Protein AF-A0A6V8SGX2-F1 (afdb_monomer_lite)

Secondary structure (DSSP, 8-state):
--HHHHHHTT-S----HHHHHHHS-----HHHHHHHHHHHHHHHHHHHHHHHHHHHHTTS-TT--EEEEEEEEEEEETTS----TT---S----EEEEEEESSEEEEEEE-TT--EEEEEEEEGGGEEEEEEEEETTEEEEEEEETT--EEEEEESSTTHHHHHHHHHHTTPPEEEEE--HHHHHHHHHHHHHHHHHHHHHHHHHHHHHHS--

Sequence (213 aa):
MNERNMLISYNDIYLSEDESNKYDGQKLNDEKLEEMKDRIKNSVLKSNFNRGISNIEKDFKPDEAVQKIIWGITAKTTGAQIISSSLFWGDVGRNSIIIVTNKRLYVAYANMIHEIIKIKWYYFNQIEFVKEITRRDRKTITIISKNKDTHEIYFFNNNYLDILNILTKEGVKIIKRKESLIKLIIRIVLWGILIATFGSLFIGFIFTWVIPH

Foldseek 3Di:
DPVVVVVVVPDPDDDDPVRVVVVPPDPDDVVVVVVVVVVVLVVQLVVQQVVQVVVVCVVDDPPKDWPDKDKWFFDDFVPDDPDDDDDDPDFPQRIWIWTDIPFKIKTFGAGPSNHTPDIDMDGLVQFQAWEWEDDPQWIWIWTQGPVRGITITIDRDPPCVVVVVSSVVVVHHYHYDYPPVVVVVVVVVVVVVVCVVVVVVVVVVCVVPVDDD

Radius of gyration: 29.47 Å; chains: 1; bounding box: 68×38×103 Å

Structure (mmCIF, N/CA/C/O backbone):
data_AF-A0A6V8SGX2-F1
#
_entry.id   AF-A0A6V8SGX2-F1
#
loop_
_atom_site.group_PDB
_atom_site.id
_atom_site.type_symbol
_atom_site.label_atom_id
_atom_site.label_alt_id
_atom_site.label_comp_id
_atom_site.label_asym_id
_atom_site.label_entity_id
_atom_site.label_seq_id
_atom_site.pdbx_PDB_ins_code
_atom_site.Cartn_x
_atom_site.Cartn_y
_atom_site.Cartn_z
_atom_site.occupancy
_atom_site.B_iso_or_equiv
_atom_site.auth_seq_id
_atom_site.auth_comp_id
_atom_site.auth_asym_id
_atom_site.auth_atom_id
_atom_site.pdbx_PDB_model_num
ATOM 1 N N . MET A 1 1 ? 48.641 -16.302 -32.386 1.00 53.53 1 MET A N 1
ATOM 2 C CA . MET A 1 1 ? 47.510 -16.061 -33.308 1.00 53.53 1 MET A CA 1
ATOM 3 C C . MET A 1 1 ? 46.450 -15.303 -32.514 1.00 53.53 1 MET A C 1
ATOM 5 O O . MET A 1 1 ? 46.147 -15.752 -31.420 1.00 53.53 1 MET A O 1
ATOM 9 N N . ASN A 1 2 ? 46.003 -14.124 -32.963 1.00 72.06 2 ASN A N 1
ATOM 10 C CA . ASN A 1 2 ? 45.015 -13.300 -32.241 1.00 72.06 2 ASN A CA 1
ATOM 11 C C . ASN A 1 2 ? 43.655 -14.032 -32.241 1.00 72.06 2 ASN A C 1
ATOM 13 O O . ASN A 1 2 ? 43.278 -14.531 -33.300 1.00 72.06 2 ASN A O 1
ATOM 17 N N . GLU A 1 3 ? 42.940 -14.123 -31.112 1.00 62.22 3 GLU A N 1
ATOM 18 C CA . GLU A 1 3 ? 41.653 -14.852 -30.985 1.00 62.22 3 GLU A CA 1
ATOM 19 C C . GLU A 1 3 ? 40.657 -14.476 -32.090 1.00 62.22 3 GLU A C 1
ATOM 21 O O . GLU A 1 3 ? 39.956 -15.328 -32.634 1.00 62.22 3 GLU A O 1
ATOM 26 N N . ARG A 1 4 ? 40.686 -13.208 -32.512 1.00 65.62 4 ARG A N 1
ATOM 27 C CA . ARG A 1 4 ? 39.910 -12.695 -33.645 1.00 65.62 4 ARG A CA 1
ATOM 28 C C . ARG A 1 4 ? 40.150 -13.471 -34.945 1.00 65.62 4 ARG A C 1
ATOM 30 O O . ARG A 1 4 ? 39.197 -13.795 -35.641 1.00 65.62 4 ARG A O 1
ATOM 37 N N . ASN A 1 5 ? 41.401 -13.801 -35.264 1.00 70.44 5 ASN A N 1
ATOM 38 C CA . ASN A 1 5 ? 41.743 -14.504 -36.505 1.00 70.44 5 ASN A CA 1
ATOM 39 C C . ASN A 1 5 ? 41.290 -15.969 -36.471 1.00 70.44 5 ASN A C 1
ATOM 41 O O . ASN A 1 5 ? 40.958 -16.527 -37.510 1.00 70.44 5 ASN A O 1
ATOM 45 N N . MET A 1 6 ? 41.249 -16.575 -35.281 1.00 70.62 6 MET A N 1
ATOM 46 C CA . MET A 1 6 ? 40.752 -17.937 -35.091 1.00 70.62 6 MET A CA 1
ATOM 47 C C . MET A 1 6 ? 39.223 -17.999 -35.235 1.00 70.62 6 MET A C 1
ATOM 49 O O . MET A 1 6 ? 38.702 -18.914 -35.862 1.00 70.62 6 MET A O 1
ATOM 53 N N . LEU A 1 7 ? 38.499 -17.000 -34.725 1.00 69.62 7 LEU A N 1
ATOM 54 C CA . LEU A 1 7 ? 37.041 -16.920 -34.873 1.00 69.62 7 LEU A CA 1
ATOM 55 C C . LEU A 1 7 ? 36.609 -16.666 -36.326 1.00 69.62 7 LEU A C 1
ATOM 57 O O . LEU A 1 7 ? 35.613 -17.229 -36.770 1.00 69.62 7 LEU A O 1
ATOM 61 N N . ILE A 1 8 ? 37.381 -15.881 -37.086 1.00 66.06 8 ILE A N 1
ATOM 62 C CA . ILE A 1 8 ? 37.123 -15.636 -38.516 1.00 66.06 8 ILE A CA 1
ATOM 63 C C . ILE A 1 8 ? 37.307 -16.917 -39.342 1.00 66.06 8 ILE A C 1
ATOM 65 O O . ILE A 1 8 ? 36.520 -17.166 -40.249 1.00 66.06 8 ILE A O 1
ATOM 69 N N . SER A 1 9 ? 38.283 -17.770 -39.002 1.00 69.00 9 SER A N 1
ATOM 70 C CA . SER A 1 9 ? 38.520 -19.024 -39.735 1.00 69.00 9 SER A CA 1
ATOM 71 C C . SER A 1 9 ? 37.416 -20.080 -39.594 1.00 69.00 9 SER A C 1
ATOM 73 O O . SER A 1 9 ? 37.440 -21.062 -40.327 1.00 69.00 9 SER A O 1
ATOM 75 N N . TYR A 1 10 ? 36.463 -19.893 -38.674 1.00 69.69 10 TYR A N 1
ATOM 76 C CA . TYR A 1 10 ? 35.316 -20.791 -38.487 1.00 69.69 10 TYR A CA 1
ATOM 77 C C . TYR A 1 10 ? 34.042 -20.327 -39.202 1.00 69.69 10 TYR A C 1
ATOM 79 O O . TYR A 1 10 ? 33.005 -20.974 -39.065 1.00 69.69 10 TYR A O 1
ATOM 87 N N . ASN A 1 11 ? 34.085 -19.203 -39.921 1.00 62.81 11 ASN A N 1
ATOM 88 C CA . ASN A 1 11 ? 32.910 -18.640 -40.572 1.00 62.81 11 ASN A CA 1
ATOM 89 C C . ASN A 1 11 ? 32.943 -18.957 -42.076 1.00 62.81 11 ASN A C 1
ATOM 91 O O . ASN A 1 11 ? 33.739 -18.386 -42.816 1.00 62.81 11 ASN A O 1
ATOM 95 N N . ASP A 1 12 ? 32.057 -19.847 -42.532 1.00 55.94 12 ASP A N 1
ATOM 96 C CA . ASP A 1 12 ? 31.935 -20.244 -43.949 1.00 55.94 12 ASP A CA 1
ATOM 97 C C . ASP A 1 12 ? 31.337 -19.135 -44.840 1.00 55.94 12 ASP A C 1
ATOM 99 O O . ASP A 1 12 ? 31.287 -19.255 -46.064 1.00 55.94 12 ASP A O 1
ATOM 103 N N . ILE A 1 13 ? 30.883 -18.033 -44.233 1.00 60.44 13 ILE A N 1
ATOM 104 C CA . ILE A 1 13 ? 30.323 -16.865 -44.913 1.00 60.44 13 ILE A CA 1
ATOM 105 C C . ILE A 1 13 ? 31.301 -15.698 -44.750 1.00 60.44 13 ILE A C 1
ATOM 107 O O . ILE A 1 13 ? 31.344 -15.033 -43.71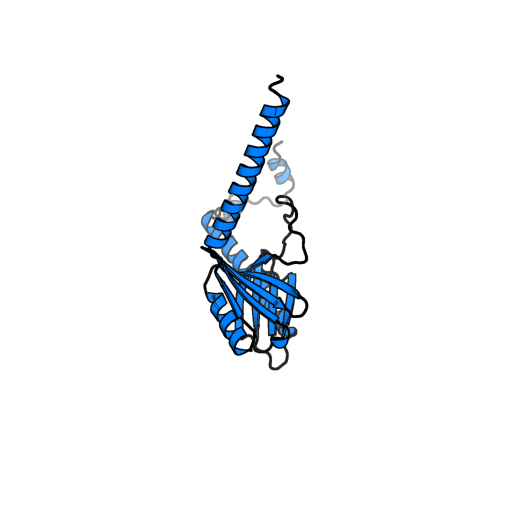3 1.00 60.44 13 ILE A O 1
ATOM 111 N N . TYR A 1 14 ? 32.082 -15.437 -45.798 1.00 58.22 14 TYR A N 1
ATOM 112 C CA . TYR A 1 14 ? 32.903 -14.233 -45.915 1.00 58.22 14 TYR A CA 1
ATOM 113 C C . TYR A 1 14 ? 32.027 -13.078 -46.415 1.00 58.22 14 TYR A C 1
ATOM 115 O O . TYR A 1 14 ? 31.780 -12.944 -47.612 1.00 58.22 14 TYR A O 1
ATOM 123 N N . LEU A 1 15 ? 31.538 -12.248 -45.493 1.00 60.06 15 LEU A N 1
ATOM 124 C CA . LEU A 1 15 ? 30.943 -10.960 -45.850 1.00 60.06 15 LEU A CA 1
ATOM 125 C C . LEU A 1 15 ? 32.068 -9.993 -46.230 1.00 60.06 15 LEU A C 1
ATOM 127 O O . LEU A 1 15 ? 33.096 -9.934 -45.551 1.00 60.06 15 LEU A O 1
ATOM 131 N N . SER A 1 16 ? 31.886 -9.233 -47.311 1.00 65.88 16 SER A N 1
ATOM 132 C CA . SER A 1 16 ? 32.818 -8.146 -47.634 1.00 65.88 16 SER A CA 1
ATOM 133 C C . SER A 1 16 ? 32.789 -7.088 -46.524 1.00 65.88 16 SER A C 1
ATOM 135 O O . SER A 1 16 ? 31.753 -6.900 -45.885 1.00 65.88 16 SER A O 1
ATOM 137 N N . GLU A 1 17 ? 33.899 -6.380 -46.280 1.00 65.38 17 GLU A N 1
ATOM 138 C CA . GLU A 1 17 ? 33.917 -5.285 -45.290 1.00 65.38 17 GLU A CA 1
ATOM 139 C C . GLU A 1 17 ? 32.824 -4.246 -45.594 1.00 65.38 17 GLU A C 1
ATOM 141 O O . GLU A 1 17 ? 32.143 -3.785 -44.682 1.00 65.38 17 GLU A O 1
ATOM 146 N N . ASP A 1 18 ? 32.565 -3.972 -46.876 1.00 64.56 18 ASP A N 1
ATOM 147 C CA . ASP A 1 18 ? 31.487 -3.087 -47.331 1.00 64.56 18 ASP A CA 1
ATOM 148 C C . ASP A 1 18 ? 30.088 -3.601 -46.975 1.00 64.56 18 ASP A C 1
ATOM 150 O O . ASP A 1 18 ? 29.182 -2.814 -46.704 1.00 64.56 18 ASP A O 1
ATOM 154 N N . GLU A 1 19 ? 29.884 -4.916 -46.974 1.00 62.25 19 GLU A N 1
ATOM 155 C CA . GLU A 1 19 ? 28.620 -5.534 -46.589 1.00 62.25 19 GLU A CA 1
ATOM 156 C C . GLU A 1 19 ? 28.472 -5.605 -45.069 1.00 62.25 19 GLU A C 1
ATOM 158 O O . GLU A 1 19 ? 27.401 -5.288 -44.561 1.00 62.25 19 GLU A O 1
ATOM 163 N N . SER A 1 20 ? 29.553 -5.878 -44.333 1.00 60.69 20 SER A N 1
ATOM 164 C CA . SER A 1 20 ? 29.585 -5.772 -42.868 1.00 60.69 20 SER A CA 1
ATOM 165 C C . SER A 1 20 ? 29.248 -4.351 -42.400 1.00 60.69 20 SER A C 1
ATOM 167 O O . SER A 1 20 ? 28.414 -4.170 -41.514 1.00 60.69 20 SER A O 1
ATOM 169 N N . ASN A 1 21 ? 29.803 -3.332 -43.062 1.00 64.62 21 ASN A N 1
ATOM 170 C CA . ASN A 1 21 ? 29.565 -1.921 -42.747 1.00 64.62 21 ASN A CA 1
ATOM 171 C C . ASN A 1 21 ? 28.110 -1.474 -42.985 1.00 64.62 21 ASN A C 1
ATOM 173 O O . ASN A 1 21 ? 27.667 -0.494 -42.388 1.00 64.62 21 ASN A O 1
ATOM 177 N N . LYS A 1 22 ? 27.336 -2.182 -43.826 1.00 66.69 22 LYS A N 1
ATOM 178 C CA . LYS A 1 22 ? 25.888 -1.927 -43.984 1.00 66.69 22 LYS A CA 1
ATOM 179 C C . LYS A 1 22 ? 25.083 -2.353 -42.756 1.00 66.69 22 LYS A C 1
ATOM 181 O O . LYS A 1 22 ? 23.986 -1.834 -42.549 1.00 66.69 22 LYS A O 1
ATOM 186 N N . TYR A 1 23 ? 25.608 -3.298 -41.976 1.00 59.00 23 TYR A N 1
ATOM 187 C CA . TYR A 1 23 ? 24.942 -3.887 -40.812 1.00 59.00 23 TYR A CA 1
ATOM 188 C C . TYR A 1 23 ? 25.584 -3.500 -39.478 1.00 59.00 23 TYR A C 1
ATOM 190 O O . TYR A 1 23 ? 24.958 -3.712 -38.437 1.00 59.00 23 TYR A O 1
ATOM 198 N N . ASP A 1 24 ? 26.766 -2.876 -39.496 1.00 57.56 24 ASP A N 1
ATOM 199 C CA . ASP A 1 24 ? 27.307 -2.127 -38.363 1.00 57.56 24 ASP A CA 1
ATOM 200 C C . ASP A 1 24 ? 26.409 -0.910 -38.108 1.00 57.56 24 ASP A C 1
ATOM 202 O O . ASP A 1 24 ? 26.628 0.209 -38.576 1.00 57.56 24 ASP A O 1
ATOM 206 N N . GLY A 1 25 ? 25.317 -1.160 -37.384 1.00 59.12 25 GLY A N 1
ATOM 207 C CA . GLY A 1 25 ? 24.406 -0.123 -36.938 1.00 59.12 25 GLY A CA 1
ATOM 208 C C . GLY A 1 25 ? 25.191 0.966 -36.214 1.00 59.12 25 GLY A C 1
ATOM 209 O O . GLY A 1 25 ? 26.095 0.674 -35.429 1.00 59.12 25 GLY A O 1
ATOM 210 N N . GLN A 1 26 ? 24.846 2.232 -36.470 1.00 62.81 26 GLN A N 1
ATOM 211 C CA . GLN A 1 26 ? 25.421 3.352 -35.729 1.00 62.81 26 GLN A CA 1
ATOM 212 C C . GLN A 1 26 ? 25.359 3.034 -34.238 1.00 62.81 26 GLN A C 1
ATOM 214 O O . GLN A 1 26 ? 24.276 2.771 -33.707 1.00 62.81 26 GLN A O 1
ATOM 219 N N . LYS A 1 27 ? 26.525 3.037 -33.580 1.00 63.69 27 LYS A N 1
ATOM 220 C CA . LYS A 1 27 ? 26.634 2.825 -32.139 1.00 63.69 27 LYS A CA 1
ATOM 221 C C . LYS A 1 27 ? 25.628 3.761 -31.470 1.00 63.69 27 LYS A C 1
ATOM 223 O O . LYS A 1 27 ? 25.736 4.980 -31.605 1.00 63.69 27 LYS A O 1
ATOM 228 N N . LEU A 1 28 ? 24.590 3.182 -30.863 1.00 62.34 28 LEU A N 1
ATOM 229 C CA . LEU A 1 28 ? 23.522 3.955 -30.239 1.00 62.34 28 LEU A CA 1
ATOM 230 C C . LEU A 1 28 ? 24.163 4.907 -29.230 1.00 62.34 28 LEU A C 1
ATOM 232 O O . LEU A 1 28 ? 24.981 4.479 -28.421 1.00 62.34 28 LEU A O 1
ATOM 236 N N . ASN A 1 29 ? 23.806 6.191 -29.304 1.00 79.75 29 ASN A N 1
ATOM 237 C CA . ASN A 1 29 ? 24.184 7.160 -28.280 1.00 79.75 29 ASN A CA 1
ATOM 238 C C . ASN A 1 29 ? 23.719 6.623 -26.915 1.00 79.75 29 ASN A C 1
ATOM 240 O O . ASN A 1 29 ? 22.571 6.185 -26.804 1.00 79.75 29 ASN A O 1
ATOM 244 N N . ASP A 1 30 ? 24.585 6.665 -25.902 1.00 79.19 30 ASP A N 1
ATOM 245 C CA . ASP A 1 30 ? 24.304 6.159 -24.553 1.00 79.19 30 ASP A CA 1
ATOM 246 C C . ASP A 1 30 ? 23.005 6.755 -23.986 1.00 79.19 30 ASP A C 1
ATOM 248 O O . ASP A 1 30 ? 22.224 6.053 -23.349 1.00 79.19 30 ASP A O 1
ATOM 252 N N . GLU A 1 31 ? 22.705 8.014 -24.312 1.00 82.19 31 GLU A N 1
ATOM 253 C CA . GLU A 1 31 ? 21.451 8.678 -23.939 1.00 82.19 31 GLU A CA 1
ATOM 254 C C . GLU A 1 31 ? 20.214 7.985 -24.540 1.00 82.19 31 GLU A C 1
ATOM 256 O O . GLU A 1 31 ? 19.262 7.672 -23.828 1.00 82.19 31 GLU A O 1
ATOM 261 N N . LYS A 1 32 ? 20.251 7.642 -25.836 1.00 79.88 32 LYS A N 1
ATOM 262 C CA . LYS A 1 32 ? 19.162 6.898 -26.495 1.00 79.88 32 LYS A CA 1
ATOM 263 C C . LYS A 1 32 ? 19.027 5.486 -25.929 1.00 79.88 32 LYS A C 1
ATOM 265 O O . LYS A 1 32 ? 17.918 4.959 -25.844 1.00 79.88 32 LYS A O 1
ATOM 270 N N . LEU A 1 33 ? 20.143 4.862 -25.554 1.00 80.81 33 LEU A N 1
ATOM 271 C CA . LEU A 1 33 ? 20.136 3.542 -24.932 1.00 80.81 33 LEU A CA 1
ATOM 272 C C . LEU A 1 33 ? 19.471 3.586 -23.547 1.00 80.81 33 LEU A C 1
ATOM 274 O O . LEU A 1 33 ? 18.655 2.714 -23.242 1.00 80.81 33 LEU A O 1
ATOM 278 N N . GLU A 1 34 ? 19.775 4.595 -22.732 1.00 84.69 34 GLU A N 1
ATOM 279 C CA . GLU A 1 34 ? 19.129 4.797 -21.430 1.00 84.69 34 GLU A CA 1
ATOM 280 C C . GLU A 1 34 ? 17.631 5.099 -21.574 1.00 84.69 34 GLU A C 1
ATOM 282 O O . GLU A 1 34 ? 16.816 4.451 -20.916 1.00 84.69 34 GLU A O 1
ATOM 287 N N . GLU A 1 35 ? 17.229 5.957 -22.517 1.00 84.12 35 GLU A N 1
ATOM 288 C CA . GLU A 1 35 ? 15.806 6.198 -22.805 1.00 84.12 35 GLU A CA 1
ATOM 289 C C . GLU A 1 35 ? 15.053 4.910 -23.182 1.00 84.12 35 GLU A C 1
ATOM 291 O O . GLU A 1 35 ? 13.917 4.674 -22.746 1.00 84.12 35 GLU A O 1
ATOM 296 N N . MET A 1 36 ? 15.677 4.047 -23.990 1.00 77.06 36 MET A N 1
ATOM 297 C CA . MET A 1 36 ? 15.101 2.755 -24.365 1.00 77.06 36 MET A CA 1
ATOM 298 C C . MET A 1 36 ? 14.986 1.815 -23.162 1.00 77.06 36 MET A C 1
ATOM 300 O O . MET A 1 36 ? 13.939 1.179 -22.990 1.00 77.06 36 MET A O 1
ATOM 304 N N . LYS A 1 37 ? 16.017 1.744 -22.309 1.00 82.25 37 LYS A N 1
ATOM 305 C CA . LYS A 1 37 ? 15.983 0.953 -21.068 1.00 82.25 37 LYS A CA 1
ATOM 306 C C . LYS A 1 37 ? 14.865 1.424 -20.147 1.00 82.25 37 LYS A C 1
ATOM 308 O O . LYS A 1 37 ? 14.089 0.591 -19.674 1.00 82.25 37 LYS A O 1
ATOM 313 N N . ASP A 1 38 ? 14.728 2.731 -19.947 1.00 84.06 38 ASP A N 1
ATOM 314 C CA . ASP A 1 38 ? 13.678 3.306 -19.107 1.00 84.06 38 ASP A CA 1
ATOM 315 C C . ASP A 1 38 ? 12.283 3.021 -19.664 1.00 84.06 38 ASP A C 1
ATOM 317 O O . ASP A 1 38 ? 11.373 2.643 -18.917 1.00 84.06 38 ASP A O 1
ATOM 321 N N . ARG A 1 39 ? 12.101 3.108 -20.987 1.00 82.06 39 ARG A N 1
ATOM 322 C CA . ARG A 1 39 ? 10.829 2.758 -21.632 1.00 82.06 39 ARG A CA 1
ATOM 323 C C . ARG A 1 39 ? 10.470 1.285 -21.429 1.00 82.06 39 ARG A C 1
ATOM 325 O O . ARG A 1 39 ? 9.331 0.985 -21.061 1.00 82.06 39 ARG A O 1
ATOM 332 N N . ILE A 1 40 ? 11.419 0.374 -21.653 1.00 79.38 40 ILE A N 1
ATOM 333 C CA . ILE A 1 40 ? 11.203 -1.070 -21.469 1.00 79.38 40 ILE A CA 1
ATOM 334 C C . ILE A 1 40 ? 10.898 -1.366 -20.004 1.00 79.38 40 ILE A C 1
ATOM 336 O O . ILE A 1 40 ? 9.904 -2.029 -19.709 1.00 79.38 40 ILE A O 1
ATOM 340 N N . LYS A 1 41 ? 11.696 -0.820 -19.083 1.00 80.75 41 LYS A N 1
ATOM 341 C CA . LYS A 1 41 ? 11.491 -0.967 -17.643 1.00 80.75 41 LYS A CA 1
ATOM 342 C C . LYS A 1 41 ? 10.088 -0.514 -17.248 1.00 80.75 41 LYS A C 1
ATOM 344 O O . LYS A 1 41 ? 9.349 -1.301 -16.669 1.00 80.75 41 LYS A O 1
ATOM 349 N N . ASN A 1 42 ? 9.672 0.692 -17.629 1.00 81.88 42 ASN A N 1
ATOM 350 C CA . ASN A 1 42 ? 8.335 1.208 -17.320 1.00 81.88 42 ASN A CA 1
ATOM 351 C C . ASN A 1 42 ? 7.210 0.345 -17.913 1.00 81.88 42 ASN A C 1
ATOM 353 O O . ASN A 1 42 ? 6.189 0.132 -17.256 1.00 81.88 42 ASN A O 1
ATOM 357 N N . SER A 1 43 ? 7.402 -0.191 -19.121 1.00 82.88 43 SER A N 1
ATOM 358 C CA . SER A 1 43 ? 6.457 -1.125 -19.741 1.00 82.88 43 SER A CA 1
ATOM 359 C C . SER A 1 43 ? 6.316 -2.418 -18.928 1.00 82.88 43 SER A C 1
ATOM 361 O O . SER A 1 43 ? 5.199 -2.832 -18.607 1.00 82.88 43 SER A O 1
ATOM 363 N N . VAL A 1 44 ? 7.441 -3.014 -18.515 1.00 80.75 44 VAL A N 1
ATOM 364 C CA . VAL A 1 44 ? 7.466 -4.225 -17.678 1.00 80.75 44 VAL A CA 1
ATOM 365 C C . VAL A 1 44 ? 6.811 -3.966 -16.321 1.00 80.75 44 VAL A C 1
ATOM 367 O O . VAL A 1 44 ? 5.942 -4.736 -15.912 1.00 80.75 44 VAL A O 1
ATOM 370 N N . LEU A 1 45 ? 7.153 -2.858 -15.655 1.00 82.25 45 LEU A N 1
ATOM 371 C CA . LEU A 1 45 ? 6.559 -2.475 -14.369 1.00 82.25 45 LEU A CA 1
ATOM 372 C C . LEU A 1 45 ? 5.034 -2.329 -14.471 1.00 82.25 45 LEU A C 1
ATOM 374 O O . LEU A 1 45 ? 4.299 -2.871 -13.643 1.00 82.25 45 LEU A O 1
ATOM 378 N N . LYS A 1 46 ? 4.547 -1.637 -15.510 1.00 83.88 46 LYS A N 1
ATOM 379 C CA . LYS A 1 46 ? 3.110 -1.447 -15.751 1.00 83.88 46 LYS A CA 1
ATOM 380 C C . LYS A 1 46 ? 2.402 -2.770 -16.042 1.00 83.88 46 LYS A C 1
ATOM 382 O O . LYS A 1 46 ? 1.318 -3.005 -15.514 1.00 83.88 46 LYS A O 1
ATOM 387 N N . SER A 1 47 ? 3.009 -3.629 -16.858 1.00 87.12 47 SER A N 1
ATOM 388 C CA . SER A 1 47 ? 2.466 -4.952 -17.183 1.00 87.12 47 SER A CA 1
ATOM 389 C C . SER A 1 47 ? 2.338 -5.830 -15.934 1.00 87.12 47 SER A C 1
ATOM 391 O O . SER A 1 47 ? 1.263 -6.365 -15.657 1.00 87.12 47 SER A O 1
ATOM 393 N N . ASN A 1 48 ? 3.397 -5.902 -15.121 1.00 85.50 48 ASN A N 1
ATOM 394 C CA . ASN A 1 48 ? 3.401 -6.659 -13.870 1.00 85.50 48 ASN A CA 1
ATOM 395 C C . ASN A 1 48 ? 2.347 -6.156 -12.887 1.00 85.50 48 ASN A C 1
ATOM 397 O O . ASN A 1 48 ? 1.609 -6.963 -12.320 1.00 85.50 48 ASN A O 1
ATOM 401 N N . PHE A 1 49 ? 2.238 -4.836 -12.736 1.00 83.06 49 PHE A N 1
ATOM 402 C CA . PHE A 1 49 ? 1.228 -4.231 -11.882 1.00 83.06 49 PHE A CA 1
ATOM 403 C C . PHE A 1 49 ? -0.191 -4.566 -12.352 1.00 83.06 49 PHE A C 1
ATOM 405 O O . PHE A 1 49 ? -0.982 -5.082 -11.567 1.00 83.06 49 PHE A O 1
ATOM 412 N N . ASN A 1 50 ? -0.503 -4.340 -13.631 1.00 86.94 50 ASN A N 1
ATOM 413 C CA . ASN A 1 50 ? -1.832 -4.615 -14.183 1.00 86.94 50 ASN A CA 1
ATOM 414 C C . ASN A 1 50 ? -2.211 -6.093 -14.040 1.00 86.94 50 ASN A C 1
ATOM 416 O O . ASN A 1 50 ? -3.335 -6.413 -13.660 1.00 86.94 50 ASN A O 1
ATOM 420 N N . ARG A 1 51 ? -1.258 -6.998 -14.290 1.00 88.00 51 ARG A N 1
ATOM 421 C CA . ARG A 1 51 ? -1.438 -8.438 -14.082 1.00 88.00 51 ARG A CA 1
ATOM 422 C C . ARG A 1 51 ? -1.706 -8.764 -12.610 1.00 88.00 51 ARG A C 1
ATOM 424 O O . ARG A 1 51 ? -2.585 -9.568 -12.314 1.00 88.00 51 ARG A O 1
ATOM 431 N N . GLY A 1 52 ? -0.982 -8.122 -11.695 1.00 85.88 52 GLY A N 1
ATOM 432 C CA . GLY A 1 52 ? -1.191 -8.255 -10.256 1.00 85.88 52 GLY A CA 1
ATOM 433 C C . GLY A 1 52 ? -2.578 -7.786 -9.811 1.00 85.88 52 GLY A C 1
ATOM 434 O O . GLY A 1 52 ? -3.265 -8.518 -9.104 1.00 85.88 52 GLY A O 1
ATOM 435 N N . ILE A 1 53 ? -3.018 -6.609 -10.266 1.00 87.25 53 ILE A N 1
ATOM 436 C CA . ILE A 1 53 ? -4.359 -6.081 -9.975 1.00 87.25 53 ILE A CA 1
ATOM 437 C C . ILE A 1 53 ? -5.443 -6.991 -10.553 1.00 87.25 53 ILE A C 1
ATOM 439 O O . ILE A 1 53 ? -6.343 -7.381 -9.820 1.00 87.25 53 ILE A O 1
ATOM 443 N N . SER A 1 54 ? -5.317 -7.419 -11.811 1.00 88.94 54 SER A N 1
ATOM 444 C CA . SER A 1 54 ? -6.280 -8.338 -12.431 1.00 88.94 54 SER A CA 1
ATOM 445 C C . SER A 1 54 ? -6.390 -9.668 -11.676 1.00 88.94 54 SER A C 1
ATOM 447 O O . SER A 1 54 ? -7.472 -10.240 -11.572 1.00 88.94 54 SER A O 1
ATOM 449 N N . ASN A 1 55 ? -5.292 -10.164 -11.099 1.00 88.81 55 ASN A N 1
ATOM 450 C CA . ASN A 1 55 ? -5.339 -11.352 -10.250 1.00 88.81 55 ASN A CA 1
ATOM 451 C C . ASN A 1 55 ? -6.063 -11.101 -8.921 1.00 88.81 55 ASN A C 1
ATOM 453 O O . ASN A 1 55 ? -6.767 -11.991 -8.461 1.00 88.81 55 ASN A O 1
ATOM 457 N N . ILE A 1 56 ? -5.929 -9.910 -8.334 1.00 89.06 56 ILE A N 1
ATOM 458 C CA . ILE A 1 56 ? -6.669 -9.514 -7.125 1.00 89.06 56 ILE A CA 1
ATOM 459 C C . ILE A 1 56 ? -8.167 -9.368 -7.425 1.00 89.06 56 ILE A C 1
ATOM 461 O O . ILE A 1 56 ? -8.997 -9.791 -6.625 1.00 89.06 56 ILE A O 1
ATOM 465 N N . GLU A 1 57 ? -8.517 -8.815 -8.587 1.00 90.06 57 GLU A N 1
ATOM 466 C CA . GLU A 1 57 ? -9.907 -8.629 -9.021 1.00 90.06 57 GLU A CA 1
ATOM 467 C C . GLU A 1 57 ? -10.666 -9.951 -9.191 1.00 90.06 57 GLU A C 1
ATOM 469 O O . GLU A 1 57 ? -11.879 -9.986 -9.015 1.00 90.06 57 GLU A O 1
ATOM 474 N N . LYS A 1 58 ? -9.974 -11.065 -9.461 1.00 90.56 58 LYS A N 1
ATOM 475 C CA . LYS A 1 58 ? -10.605 -12.398 -9.511 1.00 90.56 58 LYS A CA 1
ATOM 476 C C . LYS A 1 58 ? -11.196 -12.831 -8.165 1.00 90.56 58 LYS A C 1
ATOM 478 O O . LYS A 1 58 ? -12.129 -13.628 -8.154 1.00 90.56 58 LYS A O 1
ATOM 483 N N . ASP A 1 59 ? -10.690 -12.290 -7.055 1.00 88.88 59 ASP A N 1
ATOM 484 C CA . ASP A 1 59 ? -11.169 -12.585 -5.697 1.00 88.88 59 ASP A CA 1
ATOM 485 C C . ASP A 1 59 ? -12.293 -11.634 -5.239 1.00 88.88 59 ASP A C 1
ATOM 487 O O . ASP A 1 59 ? -12.750 -11.687 -4.083 1.00 88.88 59 ASP A O 1
ATOM 491 N N . PHE A 1 60 ? -12.723 -10.721 -6.114 1.00 92.44 60 PHE A N 1
ATOM 492 C CA . PHE A 1 60 ? -13.772 -9.760 -5.806 1.00 92.44 60 PHE A CA 1
ATOM 493 C C . PHE A 1 60 ? -15.141 -10.422 -5.810 1.00 92.44 60 PHE A C 1
ATOM 495 O O . PHE A 1 60 ? -15.437 -11.339 -6.579 1.00 92.44 60 PHE A O 1
ATOM 502 N N . LYS A 1 61 ? -16.016 -9.929 -4.934 1.00 90.25 61 LYS A N 1
ATOM 503 C CA . LYS A 1 61 ? -17.437 -10.265 -5.035 1.00 90.25 61 LYS A CA 1
ATOM 504 C C . LYS A 1 61 ? -18.037 -9.635 -6.307 1.00 90.25 61 LYS A C 1
ATOM 506 O O . LYS A 1 61 ? -17.536 -8.607 -6.752 1.00 90.25 61 LYS A O 1
ATOM 511 N N . PRO A 1 62 ? -19.138 -10.182 -6.856 1.00 90.12 62 PRO A N 1
ATOM 512 C CA . PRO A 1 62 ? -19.753 -9.664 -8.086 1.00 90.12 62 PRO A CA 1
ATOM 513 C C . PRO A 1 62 ? -20.115 -8.168 -8.060 1.00 90.12 62 PRO A C 1
ATOM 515 O O . PRO A 1 62 ? -20.172 -7.524 -9.098 1.00 90.12 62 PRO A O 1
ATOM 518 N N . ASP A 1 63 ? -20.363 -7.618 -6.873 1.00 93.25 63 ASP A N 1
ATOM 519 C CA . ASP A 1 63 ? -20.721 -6.222 -6.607 1.00 93.25 63 ASP A CA 1
ATOM 520 C C . ASP A 1 63 ? -19.600 -5.441 -5.887 1.00 93.25 63 ASP A C 1
ATOM 522 O O . ASP A 1 63 ? -19.832 -4.384 -5.290 1.00 93.25 63 ASP A O 1
ATOM 526 N N . GLU A 1 64 ? -18.382 -5.981 -5.879 1.00 93.12 64 GLU A N 1
ATOM 527 C CA . GLU A 1 64 ? -17.206 -5.334 -5.311 1.00 93.12 64 GLU A CA 1
ATOM 528 C C . GLU A 1 64 ? -16.460 -4.532 -6.384 1.00 93.12 64 GLU A C 1
ATOM 530 O O . GLU A 1 64 ? -16.091 -5.055 -7.431 1.00 93.12 64 GLU A O 1
ATOM 535 N N . ALA A 1 65 ? -16.239 -3.244 -6.117 1.00 91.69 65 ALA A N 1
ATOM 536 C CA . ALA A 1 65 ? -15.610 -2.309 -7.043 1.00 91.69 65 ALA A CA 1
ATOM 537 C C . ALA A 1 65 ? -14.471 -1.547 -6.363 1.00 91.69 65 ALA A C 1
ATOM 539 O O . ALA 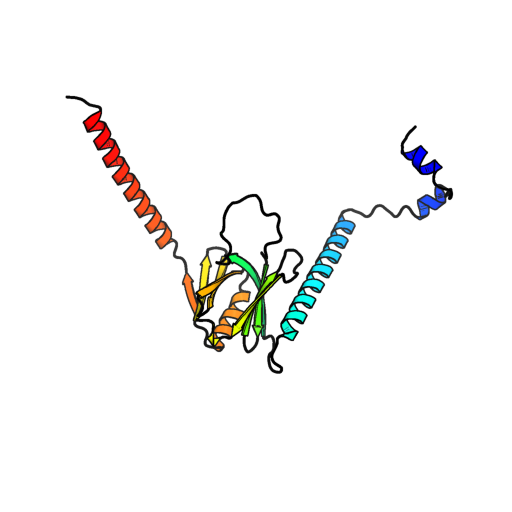A 1 65 ? -14.581 -1.131 -5.204 1.00 91.69 65 ALA A O 1
ATOM 540 N N . VAL A 1 66 ? -13.379 -1.331 -7.101 1.00 92.75 66 VAL A N 1
ATOM 541 C CA . VAL A 1 66 ? -12.233 -0.543 -6.633 1.00 92.75 66 VAL A CA 1
ATOM 542 C C . VAL A 1 66 ? -12.628 0.926 -6.508 1.00 92.75 66 VAL A C 1
ATOM 544 O O . VAL A 1 66 ? -13.072 1.545 -7.469 1.00 92.75 66 VAL A O 1
ATOM 547 N N . GLN A 1 67 ? -12.409 1.503 -5.329 1.00 92.88 67 GLN A N 1
ATOM 548 C CA . GLN A 1 67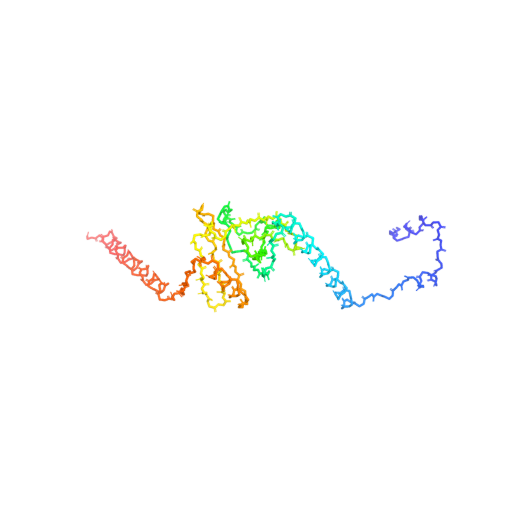 ? -12.587 2.933 -5.076 1.00 92.88 67 GLN A CA 1
ATOM 549 C C . GLN A 1 67 ? -11.263 3.694 -5.180 1.00 92.88 67 GLN A C 1
ATOM 551 O O . GLN A 1 67 ? -11.224 4.821 -5.676 1.00 92.88 67 GLN A O 1
ATOM 556 N N . LYS A 1 68 ? -10.161 3.102 -4.697 1.00 91.88 68 LYS A N 1
ATOM 557 C CA . LYS A 1 68 ? -8.847 3.757 -4.700 1.00 91.88 68 LYS A CA 1
ATOM 558 C C . LYS A 1 68 ? -7.702 2.749 -4.701 1.00 91.88 68 LYS A C 1
ATOM 560 O O . LYS A 1 68 ? -7.756 1.750 -3.993 1.00 91.88 68 LYS A O 1
ATOM 565 N N . ILE A 1 69 ? -6.629 3.073 -5.424 1.00 90.50 69 ILE A N 1
ATOM 566 C CA . ILE A 1 69 ? -5.339 2.378 -5.352 1.00 90.50 69 ILE A CA 1
ATOM 567 C C . ILE A 1 69 ? -4.252 3.399 -5.023 1.00 90.50 69 ILE A C 1
ATOM 569 O O . ILE A 1 69 ? -4.181 4.448 -5.668 1.00 90.50 69 ILE A O 1
ATOM 573 N N . ILE A 1 70 ? -3.414 3.115 -4.023 1.00 88.44 70 ILE A N 1
ATOM 574 C CA . ILE A 1 70 ? -2.296 3.983 -3.633 1.00 88.44 70 ILE A CA 1
ATOM 575 C C . ILE A 1 70 ? -1.042 3.162 -3.364 1.00 88.44 70 ILE A C 1
ATOM 577 O O . ILE A 1 70 ? -1.086 2.083 -2.779 1.00 88.44 70 ILE A O 1
ATOM 581 N N . TRP A 1 71 ? 0.087 3.741 -3.753 1.00 85.12 71 TRP A N 1
ATOM 582 C CA . TRP A 1 71 ? 1.424 3.226 -3.514 1.00 85.12 71 TRP A CA 1
ATOM 583 C C . TRP A 1 71 ? 2.022 3.786 -2.227 1.00 85.12 71 TRP A C 1
ATOM 585 O O . TRP A 1 71 ? 1.930 4.983 -1.946 1.00 85.12 71 TRP A O 1
ATOM 595 N N . GLY A 1 72 ? 2.685 2.918 -1.478 1.00 82.06 72 GLY A N 1
ATOM 596 C CA . GLY A 1 72 ? 3.478 3.262 -0.310 1.00 82.06 72 GLY A CA 1
ATOM 597 C C . GLY A 1 72 ? 4.702 2.360 -0.191 1.00 82.06 72 GLY A C 1
ATOM 598 O O . GLY A 1 72 ? 4.904 1.440 -0.981 1.00 82.06 72 GLY A O 1
ATOM 599 N N . ILE A 1 73 ? 5.527 2.620 0.816 1.00 81.62 73 ILE A N 1
ATOM 600 C CA . ILE A 1 73 ? 6.678 1.778 1.156 1.00 81.62 73 ILE A CA 1
ATOM 601 C C . ILE A 1 73 ? 6.383 1.023 2.443 1.00 81.62 73 ILE A C 1
ATOM 603 O O . ILE A 1 73 ? 5.962 1.611 3.438 1.00 81.62 73 ILE A O 1
ATOM 607 N N . THR A 1 74 ? 6.632 -0.280 2.439 1.00 79.50 74 THR A N 1
ATOM 608 C CA . THR A 1 74 ? 6.477 -1.129 3.618 1.00 79.50 74 THR A CA 1
ATOM 609 C C . THR A 1 74 ? 7.473 -0.703 4.695 1.00 79.50 74 THR A C 1
ATOM 611 O O . THR A 1 74 ? 8.685 -0.756 4.492 1.00 79.50 74 THR A O 1
ATOM 614 N N . ALA A 1 75 ? 6.969 -0.278 5.851 1.00 63.84 75 ALA A N 1
ATOM 615 C CA . ALA A 1 75 ? 7.786 0.211 6.953 1.00 63.84 75 ALA A CA 1
ATOM 616 C C . ALA A 1 75 ? 8.337 -0.914 7.826 1.00 63.84 75 ALA A C 1
ATOM 618 O O . ALA A 1 75 ? 9.537 -0.997 8.086 1.00 63.84 75 ALA A O 1
ATOM 619 N N . LYS A 1 76 ? 7.423 -1.766 8.295 1.00 60.47 76 LYS A N 1
ATOM 620 C CA . LYS A 1 76 ? 7.665 -2.952 9.111 1.00 60.47 76 LYS A CA 1
ATOM 621 C C . LYS A 1 76 ? 6.469 -3.878 8.941 1.00 60.47 76 LYS A C 1
ATOM 623 O O . LYS A 1 76 ? 5.329 -3.460 9.132 1.00 60.47 76 LYS A O 1
ATOM 628 N N . THR A 1 77 ? 6.725 -5.144 8.645 1.00 50.56 77 THR A N 1
ATOM 629 C CA . THR A 1 77 ? 5.747 -6.217 8.844 1.00 50.56 77 THR A CA 1
ATOM 630 C C . THR A 1 77 ? 6.110 -6.921 10.140 1.00 50.56 77 THR A C 1
ATOM 632 O O . THR A 1 77 ? 7.170 -7.543 10.227 1.00 50.56 77 THR A O 1
ATOM 635 N N . THR A 1 78 ? 5.273 -6.819 11.169 1.00 42.06 78 THR A N 1
ATOM 636 C CA . THR A 1 78 ? 5.465 -7.636 12.373 1.00 42.06 78 THR A CA 1
ATOM 637 C C . THR A 1 78 ? 5.222 -9.096 11.977 1.00 42.06 78 THR A C 1
ATOM 639 O O . THR A 1 78 ? 4.130 -9.456 11.550 1.00 42.06 78 THR A O 1
ATOM 642 N N . GLY A 1 79 ? 6.294 -9.894 11.990 1.00 39.22 79 GLY A N 1
ATOM 643 C CA . GLY A 1 79 ? 6.344 -11.266 11.466 1.00 39.22 79 GLY A CA 1
ATOM 644 C C . GLY A 1 79 ? 7.691 -11.635 10.828 1.00 39.22 79 GLY A C 1
ATOM 645 O O . GLY A 1 79 ? 8.036 -12.807 10.784 1.00 39.22 79 GLY A O 1
ATOM 646 N N . ALA A 1 80 ? 8.487 -10.645 10.411 1.00 36.78 80 ALA A N 1
ATOM 647 C CA . ALA A 1 80 ? 9.888 -10.835 10.045 1.00 36.78 80 ALA A CA 1
ATOM 648 C C . ALA A 1 80 ? 10.737 -9.907 10.913 1.00 36.78 80 ALA A C 1
ATOM 650 O O . ALA A 1 80 ? 10.594 -8.682 10.878 1.00 36.78 80 ALA A O 1
ATOM 651 N N . GLN A 1 81 ? 11.562 -10.512 11.761 1.00 32.47 81 GLN A N 1
ATOM 652 C CA . GLN A 1 81 ? 12.538 -9.814 12.576 1.00 32.47 81 GLN A CA 1
ATOM 653 C C . GLN A 1 81 ? 13.398 -8.902 11.694 1.00 32.47 81 GLN A C 1
ATOM 655 O O . GLN A 1 81 ? 14.028 -9.334 10.734 1.00 32.47 81 GLN A O 1
ATOM 660 N N . ILE A 1 82 ? 13.435 -7.626 12.066 1.00 38.06 82 ILE A N 1
ATOM 661 C CA . ILE A 1 82 ? 14.487 -6.698 11.669 1.00 38.06 82 ILE A CA 1
ATOM 662 C C . ILE A 1 82 ? 15.737 -7.175 12.403 1.00 38.06 82 ILE A C 1
ATOM 664 O O . ILE A 1 82 ? 15.990 -6.755 13.530 1.00 38.06 82 ILE A O 1
ATOM 668 N N . ILE A 1 83 ? 16.468 -8.109 11.804 1.00 33.72 83 ILE A N 1
ATOM 669 C CA . ILE A 1 83 ? 17.820 -8.457 12.225 1.00 33.72 83 ILE A CA 1
ATOM 670 C C . ILE A 1 83 ? 18.748 -8.160 11.051 1.00 33.72 83 ILE A C 1
ATOM 672 O O . ILE A 1 83 ? 18.526 -8.594 9.925 1.00 33.72 83 ILE A O 1
ATOM 676 N N . SER A 1 84 ? 19.763 -7.362 11.378 1.00 33.25 84 SER A N 1
ATOM 677 C CA . SER A 1 84 ? 20.975 -7.049 10.624 1.00 33.25 84 SER A CA 1
ATOM 678 C C . SER A 1 84 ? 20.808 -6.433 9.231 1.00 33.25 84 SER A C 1
ATOM 680 O O . SER A 1 84 ? 20.612 -7.092 8.213 1.00 33.25 84 SER A O 1
ATOM 682 N N . SER A 1 85 ? 21.030 -5.120 9.211 1.00 35.75 85 SER A N 1
ATOM 683 C CA . SER A 1 85 ? 21.948 -4.467 8.277 1.00 35.75 85 SER A CA 1
ATOM 684 C C . SER A 1 85 ? 22.935 -5.437 7.605 1.00 35.75 85 SER A C 1
ATOM 686 O O . SER A 1 85 ? 23.704 -6.067 8.319 1.00 35.75 85 SER A O 1
ATOM 688 N N . SER A 1 86 ? 22.918 -5.446 6.264 1.00 31.94 86 SER A N 1
ATOM 689 C CA . SER A 1 86 ? 24.002 -5.790 5.317 1.00 31.94 86 SER A CA 1
ATOM 690 C C . SER A 1 86 ? 23.934 -7.046 4.426 1.00 31.94 86 SER A C 1
ATOM 692 O O . SER A 1 86 ? 24.756 -7.097 3.518 1.00 31.94 86 SER A O 1
ATOM 694 N N . LEU A 1 87 ? 22.976 -7.989 4.525 1.00 29.33 87 LEU A N 1
ATOM 695 C CA . LEU A 1 87 ? 23.102 -9.250 3.741 1.00 29.33 87 LEU A CA 1
ATOM 696 C C . LEU A 1 87 ? 21.855 -9.874 3.076 1.00 29.33 87 LEU A C 1
ATOM 698 O O . LEU A 1 87 ? 21.936 -11.004 2.610 1.00 29.33 87 LEU A O 1
ATOM 702 N N . PHE A 1 88 ? 20.735 -9.164 2.901 1.00 32.75 88 PHE A N 1
ATOM 703 C CA . PHE A 1 88 ? 19.631 -9.678 2.066 1.00 32.75 88 PHE A CA 1
ATOM 704 C C . PHE A 1 88 ? 19.359 -8.780 0.857 1.00 32.75 88 PHE A C 1
ATOM 706 O O . PHE A 1 88 ? 18.459 -7.941 0.858 1.00 32.75 88 PHE A O 1
ATOM 713 N N . TRP A 1 89 ? 20.126 -9.020 -0.208 1.00 32.47 89 TRP A N 1
ATOM 714 C CA . TRP A 1 89 ? 19.804 -8.676 -1.602 1.00 32.47 89 TRP A CA 1
ATOM 715 C C . TRP A 1 89 ? 18.709 -9.609 -2.168 1.00 32.47 89 TRP A C 1
ATOM 717 O O . TRP A 1 89 ? 18.763 -10.049 -3.310 1.00 32.47 89 TRP A O 1
ATOM 727 N N . GLY A 1 90 ? 17.723 -9.950 -1.336 1.00 35.03 90 GLY A N 1
ATOM 728 C CA . GLY A 1 90 ? 16.509 -10.654 -1.729 1.00 35.03 90 GLY A CA 1
ATOM 729 C C . GLY A 1 90 ? 15.375 -9.645 -1.852 1.00 35.03 90 GLY A C 1
ATOM 730 O O . GLY A 1 90 ? 15.325 -8.667 -1.110 1.00 35.03 90 GLY A O 1
ATOM 731 N N . ASP A 1 91 ? 14.480 -9.859 -2.800 1.00 47.12 91 ASP A N 1
ATOM 732 C CA . ASP A 1 91 ? 13.414 -8.949 -3.214 1.00 47.12 91 ASP A CA 1
ATOM 733 C C . ASP A 1 91 ? 12.282 -8.863 -2.159 1.00 47.12 91 ASP A C 1
ATOM 735 O O . ASP A 1 91 ? 11.168 -9.354 -2.332 1.00 47.12 91 ASP A O 1
ATOM 739 N N . VAL A 1 92 ? 12.591 -8.307 -0.981 1.00 47.62 92 VAL A N 1
ATOM 740 C CA . VAL A 1 92 ? 11.689 -8.268 0.181 1.00 47.62 92 VAL A CA 1
ATOM 741 C C . VAL A 1 92 ? 10.670 -7.142 0.019 1.00 47.62 92 VAL A C 1
ATOM 743 O O . VAL A 1 92 ? 10.830 -6.104 0.651 1.00 47.62 92 VAL A O 1
ATOM 746 N N . GLY A 1 93 ? 9.652 -7.317 -0.834 1.00 54.50 93 GLY A N 1
ATOM 747 C CA . GLY A 1 93 ? 8.344 -6.633 -0.772 1.00 54.50 93 GLY A CA 1
ATOM 748 C C . GLY A 1 93 ? 8.326 -5.174 -0.274 1.00 54.50 93 GLY A C 1
ATOM 749 O O . GLY A 1 93 ? 7.481 -4.816 0.555 1.00 54.50 93 GLY A O 1
ATOM 750 N N . ARG A 1 94 ? 9.298 -4.344 -0.688 1.00 69.56 94 ARG A N 1
ATOM 751 C CA . ARG A 1 94 ? 9.507 -2.998 -0.115 1.00 69.56 94 ARG A CA 1
ATOM 752 C C . ARG A 1 94 ? 8.413 -2.038 -0.551 1.00 69.56 94 ARG A C 1
ATOM 754 O O . ARG A 1 94 ? 8.161 -1.054 0.139 1.00 69.56 94 ARG A O 1
ATOM 761 N N . ASN A 1 95 ? 7.750 -2.351 -1.658 1.00 81.31 95 ASN A N 1
ATOM 762 C CA . ASN A 1 95 ? 6.626 -1.596 -2.166 1.00 81.31 95 ASN A CA 1
ATOM 763 C C . ASN A 1 95 ? 5.341 -2.197 -1.601 1.00 81.31 95 ASN A C 1
ATOM 765 O O . ASN A 1 95 ? 5.108 -3.400 -1.685 1.00 81.31 95 ASN A O 1
ATOM 769 N N . SER A 1 96 ? 4.511 -1.350 -1.013 1.00 86.75 96 SER A N 1
ATOM 770 C CA . SER A 1 96 ? 3.162 -1.696 -0.584 1.00 86.75 96 SER A CA 1
ATOM 771 C C . SER A 1 96 ? 2.170 -1.018 -1.518 1.00 86.75 96 SER A C 1
ATOM 773 O O . SER A 1 96 ? 2.291 0.170 -1.809 1.00 86.75 96 SER A O 1
ATOM 775 N N . ILE A 1 97 ? 1.160 -1.754 -1.953 1.00 89.06 97 ILE A N 1
ATOM 776 C CA . ILE A 1 97 ? 0.013 -1.234 -2.687 1.00 89.06 97 ILE A CA 1
ATOM 777 C C . ILE A 1 97 ? -1.192 -1.407 -1.773 1.00 89.06 97 ILE A C 1
ATOM 779 O O . ILE A 1 97 ? -1.505 -2.519 -1.345 1.00 89.06 97 ILE A O 1
ATOM 783 N N . ILE A 1 98 ? -1.865 -0.305 -1.465 1.00 91.38 98 ILE A N 1
ATOM 784 C CA . ILE A 1 98 ? -3.162 -0.343 -0.801 1.00 91.38 98 ILE A CA 1
ATOM 785 C C . ILE A 1 98 ? -4.241 -0.229 -1.866 1.00 91.38 98 ILE A C 1
ATOM 787 O O . ILE A 1 98 ? -4.252 0.738 -2.629 1.00 91.38 98 ILE A O 1
ATOM 791 N N . ILE A 1 99 ? -5.160 -1.188 -1.885 1.00 93.06 99 ILE A N 1
ATOM 792 C CA . ILE A 1 99 ? -6.344 -1.167 -2.746 1.00 93.06 99 ILE A CA 1
ATOM 793 C C . ILE A 1 99 ? -7.558 -1.134 -1.826 1.00 93.06 99 ILE A C 1
ATOM 795 O O . ILE A 1 99 ? -7.718 -1.999 -0.968 1.00 93.06 99 ILE A O 1
ATOM 799 N N . VAL A 1 100 ? -8.396 -0.118 -1.978 1.00 93.81 100 VAL A N 1
ATOM 800 C CA . VAL A 1 100 ? -9.641 0.029 -1.225 1.00 93.81 100 VAL A CA 1
ATOM 801 C C . VAL A 1 100 ? -10.795 -0.219 -2.179 1.00 93.81 100 VAL A C 1
ATOM 803 O O . VAL A 1 100 ? -10.895 0.452 -3.210 1.00 93.81 100 VAL A O 1
ATOM 806 N N . THR A 1 101 ? -11.648 -1.177 -1.843 1.00 95.12 101 THR A N 1
ATOM 807 C CA . THR A 1 101 ? -12.911 -1.433 -2.539 1.00 95.12 101 THR A CA 1
ATOM 808 C C . THR A 1 101 ? -14.072 -0.879 -1.719 1.00 95.12 101 THR A C 1
ATOM 810 O O . THR A 1 101 ? -13.884 -0.420 -0.599 1.00 95.12 101 THR A O 1
ATOM 813 N N . ASN A 1 102 ? -15.295 -0.953 -2.233 1.00 93.81 102 ASN A N 1
ATOM 814 C CA . ASN A 1 102 ? -16.511 -0.684 -1.454 1.00 93.81 102 ASN A CA 1
ATOM 815 C C . ASN A 1 102 ? -16.797 -1.725 -0.346 1.00 93.81 102 ASN A C 1
ATOM 817 O O . ASN A 1 102 ? -17.813 -1.611 0.333 1.00 93.81 102 ASN A O 1
ATOM 821 N N . LYS A 1 103 ? -15.962 -2.761 -0.165 1.00 93.69 103 LYS A N 1
ATOM 822 C CA . LYS A 1 103 ? -16.188 -3.825 0.836 1.00 93.69 103 LYS A CA 1
ATOM 823 C C . LYS A 1 103 ? -14.986 -4.135 1.718 1.00 93.69 103 LYS A C 1
ATOM 825 O O . LYS A 1 103 ? -15.157 -4.620 2.844 1.00 93.69 103 LYS A O 1
ATOM 830 N N . ARG A 1 104 ? -13.778 -3.974 1.183 1.00 94.44 104 ARG A N 1
ATOM 831 C CA . ARG A 1 104 ? -12.545 -4.490 1.773 1.00 94.44 104 ARG A CA 1
ATOM 832 C C . ARG A 1 104 ? -11.369 -3.559 1.512 1.00 94.44 104 ARG A C 1
ATOM 834 O O . ARG A 1 104 ? -11.321 -2.786 0.558 1.00 94.44 104 ARG A O 1
ATOM 841 N N . LEU A 1 105 ? -10.373 -3.710 2.368 1.00 94.25 105 LEU A N 1
ATOM 842 C CA . LEU A 1 105 ? -9.048 -3.141 2.225 1.00 94.25 105 LEU A CA 1
ATOM 843 C C . LEU A 1 105 ? -8.066 -4.259 1.888 1.00 94.25 105 LEU A C 1
ATOM 845 O O . LEU A 1 105 ? -7.924 -5.202 2.666 1.00 94.25 105 LEU A O 1
ATOM 849 N N . TYR A 1 106 ? -7.350 -4.126 0.782 1.00 93.44 106 TYR A N 1
ATOM 850 C CA . TYR A 1 106 ? -6.249 -5.002 0.411 1.00 93.44 106 TYR A CA 1
ATOM 851 C C . TYR A 1 106 ? -4.918 -4.293 0.662 1.00 93.44 106 TYR A C 1
ATOM 853 O O . TYR A 1 106 ? -4.738 -3.120 0.332 1.00 93.44 106 TYR A O 1
ATOM 861 N N . VAL A 1 107 ? -3.977 -5.039 1.227 1.00 91.06 107 VAL A N 1
ATOM 862 C CA . VAL A 1 107 ? -2.575 -4.672 1.403 1.00 91.06 107 VAL A CA 1
ATOM 863 C C . VAL A 1 107 ? -1.753 -5.682 0.613 1.00 91.06 107 VAL A C 1
ATOM 865 O O . VAL A 1 107 ? -1.589 -6.832 1.029 1.00 91.06 107 VAL A O 1
ATOM 868 N N . ALA A 1 108 ? -1.276 -5.258 -0.551 1.00 89.81 108 ALA A N 1
ATOM 869 C CA . ALA A 1 108 ? -0.428 -6.051 -1.424 1.00 89.81 108 ALA A CA 1
ATOM 870 C C . ALA A 1 108 ? 1.034 -5.612 -1.286 1.00 89.81 108 ALA A C 1
ATOM 872 O O . ALA A 1 108 ? 1.337 -4.424 -1.232 1.00 89.81 108 ALA A O 1
ATOM 873 N N . TYR A 1 109 ? 1.943 -6.576 -1.240 1.00 87.19 109 TYR A N 1
ATOM 874 C CA . TYR A 1 109 ? 3.383 -6.368 -1.191 1.00 87.19 109 TYR A CA 1
ATOM 875 C C . TYR A 1 109 ? 3.962 -6.714 -2.544 1.00 87.19 109 TYR A C 1
ATOM 877 O O . TYR A 1 109 ? 3.817 -7.844 -3.017 1.00 87.19 109 TYR A O 1
ATOM 885 N N . ALA A 1 110 ? 4.618 -5.734 -3.141 1.00 84.25 110 ALA A N 1
ATOM 886 C CA . ALA A 1 110 ? 5.237 -5.843 -4.437 1.00 84.25 110 ALA A CA 1
ATOM 887 C C . ALA A 1 110 ? 6.755 -5.735 -4.332 1.00 84.25 110 ALA A C 1
ATOM 889 O O . ALA A 1 110 ? 7.324 -5.060 -3.463 1.00 84.25 110 ALA A O 1
ATOM 890 N N . ASN A 1 111 ? 7.395 -6.432 -5.249 1.00 81.25 111 ASN A N 1
ATOM 891 C CA . ASN A 1 111 ? 8.833 -6.501 -5.395 1.00 81.25 111 ASN A CA 1
ATOM 892 C C . ASN A 1 111 ? 9.366 -5.273 -6.167 1.00 81.25 111 ASN A C 1
ATOM 894 O O . ASN A 1 111 ? 8.604 -4.349 -6.492 1.00 81.25 111 ASN A O 1
ATOM 898 N N . MET A 1 112 ? 10.669 -5.212 -6.455 1.00 75.12 112 MET A N 1
ATOM 899 C CA . MET A 1 112 ? 11.245 -4.065 -7.180 1.00 75.12 112 MET A CA 1
ATOM 900 C C . MET A 1 112 ? 10.687 -3.911 -8.605 1.00 75.12 112 MET A C 1
ATOM 902 O O . MET A 1 112 ? 10.537 -2.784 -9.084 1.00 75.12 112 MET A O 1
ATOM 906 N N . ILE A 1 113 ? 10.299 -5.015 -9.254 1.00 78.94 113 ILE A N 1
ATOM 907 C CA . ILE A 1 113 ? 9.688 -5.021 -10.594 1.00 78.94 113 ILE A CA 1
ATOM 908 C C . ILE A 1 113 ? 8.150 -4.922 -10.579 1.00 78.94 113 ILE A C 1
ATOM 910 O O . ILE A 1 113 ? 7.507 -5.192 -11.594 1.00 78.94 113 ILE A O 1
ATOM 914 N N . HIS A 1 114 ? 7.566 -4.501 -9.450 1.00 79.44 114 HIS A N 1
ATOM 915 C CA . HIS A 1 114 ? 6.120 -4.308 -9.253 1.00 79.44 114 HIS A CA 1
ATOM 916 C C . HIS A 1 114 ? 5.285 -5.589 -9.424 1.00 79.44 114 HIS A C 1
ATOM 918 O O . HIS A 1 114 ? 4.073 -5.537 -9.631 1.00 79.44 114 HIS A O 1
ATOM 924 N N . GLU A 1 115 ? 5.920 -6.749 -9.296 1.00 82.31 115 GLU A N 1
ATOM 925 C CA . GLU A 1 115 ? 5.236 -8.027 -9.189 1.00 82.31 115 GLU A CA 1
ATOM 926 C C . GLU A 1 115 ? 4.739 -8.223 -7.755 1.00 82.31 115 GLU A C 1
ATOM 928 O O . GLU A 1 115 ? 5.476 -8.024 -6.786 1.00 82.31 115 GLU A O 1
ATOM 933 N N . ILE A 1 116 ? 3.462 -8.578 -7.619 1.00 85.25 116 ILE A N 1
ATOM 934 C CA . ILE A 1 116 ? 2.817 -8.767 -6.322 1.00 85.25 116 ILE A CA 1
ATOM 935 C C . ILE A 1 116 ? 3.213 -10.135 -5.764 1.00 85.25 116 ILE A C 1
ATOM 937 O O . ILE A 1 116 ? 2.834 -11.164 -6.313 1.00 85.25 116 ILE A O 1
ATOM 941 N N . ILE A 1 117 ? 3.944 -10.140 -4.650 1.00 84.56 117 ILE A N 1
ATOM 942 C CA . ILE A 1 117 ? 4.436 -11.362 -3.993 1.00 84.56 117 ILE A CA 1
ATOM 943 C C . ILE A 1 117 ? 3.439 -11.867 -2.946 1.00 84.56 117 ILE A C 1
ATOM 945 O O . ILE A 1 117 ? 3.300 -13.066 -2.719 1.00 84.56 117 ILE A O 1
ATOM 949 N N . LYS A 1 118 ? 2.767 -10.947 -2.247 1.00 85.12 118 LYS A N 1
ATOM 950 C CA . LYS A 1 118 ? 1.889 -11.283 -1.122 1.00 85.12 118 LYS A CA 1
ATOM 951 C C . LYS A 1 118 ? 0.718 -10.329 -1.062 1.00 85.12 118 LYS A C 1
ATOM 953 O O . LYS A 1 118 ? 0.905 -9.125 -1.178 1.00 85.12 118 LYS A O 1
ATOM 958 N N . ILE A 1 119 ? -0.471 -10.854 -0.797 1.00 88.25 119 ILE A N 1
ATOM 959 C CA . ILE A 1 119 ? -1.689 -10.063 -0.628 1.00 88.25 119 ILE A CA 1
ATOM 960 C C . ILE A 1 119 ? -2.325 -10.445 0.702 1.00 88.25 119 ILE A C 1
ATOM 962 O O . ILE A 1 119 ? -2.422 -11.622 1.051 1.00 88.25 119 ILE A O 1
ATOM 966 N N . LYS A 1 120 ? -2.744 -9.439 1.461 1.00 89.56 120 LYS A N 1
ATOM 967 C CA . LYS A 1 120 ? -3.635 -9.590 2.609 1.00 89.56 120 LYS A CA 1
ATOM 968 C C . LYS A 1 120 ? -4.853 -8.712 2.385 1.00 89.56 120 LYS A C 1
ATOM 970 O O . LYS A 1 120 ? -4.728 -7.630 1.824 1.00 89.56 120 LYS A O 1
ATOM 975 N N . TRP A 1 121 ? -6.011 -9.154 2.846 1.00 92.38 121 TRP A N 1
ATOM 976 C CA . TRP A 1 121 ? -7.240 -8.383 2.741 1.00 92.38 121 TRP A CA 1
ATOM 977 C C . TRP A 1 121 ? -8.020 -8.425 4.048 1.00 92.38 121 TRP A C 1
ATOM 979 O O . TRP A 1 121 ? -7.902 -9.369 4.829 1.00 92.38 121 TRP A O 1
ATOM 989 N N . TYR A 1 122 ? -8.797 -7.374 4.283 1.00 93.19 122 TYR A N 1
ATOM 990 C CA . TYR A 1 122 ? -9.582 -7.178 5.493 1.00 93.19 122 TYR A CA 1
ATOM 991 C C . TYR A 1 122 ? -10.928 -6.570 5.122 1.00 93.19 122 TYR A C 1
ATOM 993 O O . TYR A 1 122 ? -10.978 -5.554 4.430 1.00 93.19 122 TYR A O 1
ATOM 1001 N N . TYR A 1 123 ? -12.023 -7.146 5.612 1.00 94.44 123 TYR A N 1
ATOM 1002 C CA . TYR A 1 123 ? -13.288 -6.411 5.647 1.00 94.44 123 TYR A CA 1
ATOM 1003 C C . TYR A 1 123 ? -13.162 -5.226 6.610 1.00 94.44 123 TYR A C 1
ATOM 1005 O O . TYR A 1 123 ? -12.437 -5.309 7.605 1.00 94.44 123 TYR A O 1
ATOM 1013 N N . PHE A 1 124 ? -13.895 -4.138 6.371 1.00 93.75 124 PHE A N 1
ATOM 1014 C CA . PHE A 1 124 ? -13.805 -2.947 7.227 1.00 93.75 124 PHE A CA 1
ATOM 1015 C C . PHE A 1 124 ? -14.119 -3.241 8.697 1.00 93.75 124 PHE A C 1
ATOM 1017 O O . PHE A 1 124 ? -13.420 -2.770 9.589 1.00 93.75 124 PHE A O 1
ATOM 1024 N N . ASN A 1 125 ? -15.077 -4.133 8.959 1.00 92.44 125 ASN A N 1
ATOM 1025 C CA . ASN A 1 125 ? -15.423 -4.574 10.311 1.00 92.44 125 ASN A CA 1
ATOM 1026 C C . ASN A 1 125 ? -14.345 -5.442 11.001 1.00 92.44 125 ASN A C 1
ATOM 1028 O O . ASN A 1 125 ? -14.456 -5.691 12.205 1.00 92.44 125 ASN A O 1
ATOM 1032 N N . GLN A 1 126 ? -13.327 -5.919 10.278 1.00 93.56 126 GLN A N 1
ATOM 1033 C CA . GLN A 1 126 ? -12.176 -6.654 10.820 1.00 93.56 126 GLN A CA 1
ATOM 1034 C C . GLN A 1 126 ? -11.004 -5.730 11.163 1.00 93.56 126 GLN A C 1
ATOM 1036 O O . GLN A 1 126 ? -10.068 -6.154 11.846 1.00 93.56 126 GLN A O 1
ATOM 1041 N N . ILE A 1 127 ? -11.049 -4.476 10.713 1.00 93.25 127 ILE A N 1
ATOM 1042 C CA . ILE A 1 127 ? -10.067 -3.457 11.063 1.00 93.25 127 ILE A CA 1
ATOM 1043 C C . ILE A 1 127 ? -10.480 -2.877 12.415 1.00 93.25 127 ILE A C 1
ATOM 1045 O O . ILE A 1 127 ? -11.591 -2.378 12.577 1.00 93.25 127 ILE A O 1
ATOM 1049 N N . GLU A 1 128 ? -9.606 -2.983 13.412 1.00 91.31 128 GLU A N 1
ATOM 1050 C CA . GLU A 1 128 ? -9.888 -2.460 14.749 1.00 91.31 128 GLU A CA 1
ATOM 1051 C C . GLU A 1 128 ? -9.725 -0.940 14.763 1.00 91.31 128 GLU A C 1
ATOM 1053 O O . GLU A 1 128 ? -10.610 -0.202 15.197 1.00 91.31 128 GLU A O 1
ATOM 1058 N N . PHE A 1 129 ? -8.591 -0.468 14.247 1.00 90.62 129 PHE A N 1
ATOM 1059 C CA . PHE A 1 129 ? -8.342 0.942 14.003 1.00 90.62 129 PHE A CA 1
ATOM 1060 C C . PHE A 1 129 ? -7.185 1.127 13.026 1.00 90.62 129 PHE A C 1
ATOM 1062 O O . PHE A 1 129 ? -6.351 0.245 12.804 1.00 90.62 129 PHE A O 1
ATOM 1069 N N . VAL A 1 130 ? -7.108 2.330 12.476 1.00 91.12 130 VAL A N 1
ATOM 1070 C CA . VAL A 1 130 ? -5.982 2.782 11.669 1.00 91.12 130 VAL A CA 1
ATOM 1071 C C . VAL A 1 130 ? -5.313 3.943 12.377 1.00 91.12 130 VAL A C 1
ATOM 1073 O O . VAL A 1 130 ? -5.959 4.914 12.770 1.00 91.12 130 VAL A O 1
ATOM 1076 N N . LYS A 1 131 ? -4.003 3.847 12.568 1.00 90.25 131 LYS A N 1
ATOM 1077 C CA . LYS A 1 131 ? -3.207 4.877 13.226 1.00 90.25 131 LYS A CA 1
ATOM 1078 C C . LYS A 1 131 ? -2.447 5.687 12.187 1.00 90.25 131 LYS A C 1
ATOM 1080 O O . LYS A 1 131 ? -1.645 5.141 11.438 1.00 90.25 131 LYS A O 1
ATOM 1085 N N . GLU A 1 132 ? -2.654 6.995 12.194 1.00 89.31 132 GLU A N 1
ATOM 1086 C CA . GLU A 1 132 ? -1.872 7.939 11.402 1.00 89.31 132 GLU A CA 1
ATOM 1087 C C . GLU A 1 132 ? -0.739 8.500 12.270 1.00 89.31 132 GLU A C 1
ATOM 1089 O O . GLU A 1 132 ? -0.985 9.081 13.334 1.00 89.31 132 GLU A O 1
ATOM 1094 N N . ILE A 1 133 ? 0.507 8.337 11.823 1.00 84.12 133 ILE A N 1
ATOM 1095 C CA . ILE A 1 133 ? 1.689 8.924 12.457 1.00 84.12 133 ILE A CA 1
ATOM 1096 C C . ILE A 1 133 ? 2.336 9.89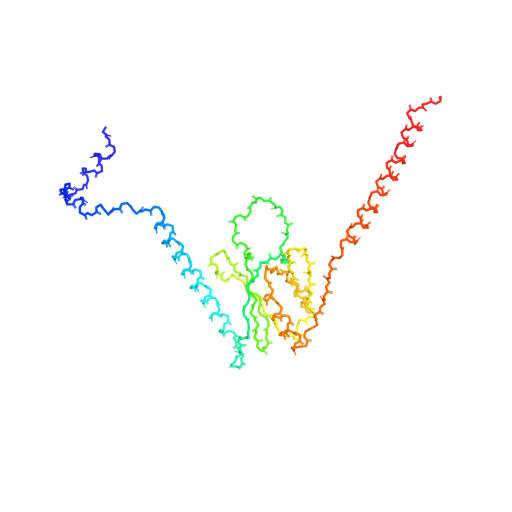0 11.475 1.00 84.12 133 ILE A C 1
ATOM 1098 O O . ILE A 1 133 ? 2.737 9.520 10.376 1.00 84.12 133 ILE A O 1
ATOM 1102 N N . THR A 1 134 ? 2.468 11.145 11.893 1.00 79.50 134 THR A N 1
ATOM 1103 C CA . THR A 1 134 ? 3.211 12.158 11.141 1.00 79.50 134 THR A CA 1
ATOM 1104 C C . THR A 1 134 ? 4.587 12.359 11.766 1.00 79.50 134 THR A C 1
ATOM 1106 O O . THR A 1 134 ? 4.672 12.793 12.919 1.00 79.50 134 THR A O 1
ATOM 1109 N N . ARG A 1 135 ? 5.646 12.101 10.992 1.00 72.12 135 ARG A N 1
ATOM 1110 C CA . ARG A 1 135 ? 7.034 12.517 11.262 1.00 72.12 135 ARG A CA 1
ATOM 1111 C C . ARG A 1 135 ? 7.433 13.605 10.259 1.00 72.12 135 ARG A C 1
ATOM 1113 O O . ARG A 1 135 ? 6.792 13.720 9.223 1.00 72.12 135 ARG A O 1
ATOM 1120 N N . ARG A 1 136 ? 8.438 14.426 10.594 1.00 68.75 136 ARG A N 1
ATOM 1121 C CA . ARG A 1 136 ? 8.829 15.676 9.890 1.00 68.75 136 ARG A CA 1
ATOM 1122 C C . ARG A 1 136 ? 8.599 15.675 8.367 1.00 68.75 136 ARG A C 1
ATOM 1124 O O . ARG A 1 136 ? 7.991 16.609 7.865 1.00 68.75 136 ARG A O 1
ATOM 1131 N N . ASP A 1 137 ? 9.047 14.632 7.681 1.00 67.62 137 ASP A N 1
ATOM 1132 C CA . ASP A 1 137 ? 9.047 14.455 6.223 1.00 67.62 137 ASP A CA 1
ATOM 1133 C C . ASP A 1 137 ? 8.216 13.246 5.749 1.00 67.62 137 ASP A C 1
ATOM 1135 O O . ASP A 1 137 ? 8.138 12.974 4.554 1.00 67.62 137 ASP A O 1
ATOM 1139 N N . ARG A 1 138 ? 7.621 12.477 6.670 1.00 69.31 138 ARG A N 1
ATOM 1140 C CA . ARG A 1 138 ? 7.023 11.170 6.362 1.00 69.31 138 ARG A CA 1
ATOM 1141 C C . ARG A 1 138 ? 5.697 10.973 7.061 1.00 69.31 138 ARG A C 1
ATOM 1143 O O . ARG A 1 138 ? 5.533 11.263 8.251 1.00 69.31 138 ARG A O 1
ATOM 1150 N N . LYS A 1 139 ? 4.757 10.409 6.315 1.00 81.88 139 LYS A N 1
ATOM 1151 C CA . LYS A 1 139 ? 3.444 10.028 6.816 1.00 81.88 139 LYS A CA 1
ATOM 1152 C C . LYS A 1 139 ? 3.373 8.518 6.853 1.00 81.88 139 LYS A C 1
ATOM 1154 O O . LYS A 1 139 ? 3.710 7.851 5.882 1.00 81.88 139 LYS A O 1
ATOM 1159 N N . THR A 1 140 ? 2.958 7.985 7.986 1.00 84.56 140 THR A N 1
ATOM 1160 C CA . THR A 1 140 ? 2.809 6.550 8.179 1.00 84.56 140 THR A CA 1
ATOM 1161 C C . THR A 1 140 ? 1.366 6.251 8.502 1.00 84.56 140 THR A C 1
ATOM 1163 O O . THR A 1 140 ? 0.801 6.842 9.425 1.00 84.56 140 THR A O 1
ATOM 1166 N N . ILE A 1 141 ? 0.794 5.296 7.783 1.00 88.75 141 ILE A N 1
ATOM 1167 C CA . ILE A 1 141 ? -0.439 4.643 8.191 1.00 88.75 141 ILE A CA 1
ATOM 1168 C C . ILE A 1 141 ? -0.068 3.286 8.774 1.00 88.75 141 ILE A C 1
ATOM 1170 O O . ILE A 1 141 ? 0.641 2.500 8.149 1.00 88.75 141 ILE A O 1
ATOM 1174 N N . THR A 1 142 ? -0.568 3.001 9.968 1.00 88.56 142 THR A N 1
ATOM 1175 C CA . THR A 1 142 ? -0.528 1.671 10.563 1.00 88.56 142 THR A CA 1
ATOM 1176 C C . THR A 1 142 ? -1.942 1.106 10.608 1.00 88.56 142 THR A C 1
ATOM 1178 O O . THR A 1 142 ? -2.787 1.622 11.339 1.00 88.56 142 THR A O 1
ATOM 1181 N N . ILE A 1 143 ? -2.205 0.059 9.833 1.00 88.06 143 ILE A N 1
ATOM 1182 C CA . ILE A 1 143 ? -3.477 -0.669 9.844 1.00 88.06 143 ILE A CA 1
ATOM 1183 C C . ILE A 1 143 ? -3.377 -1.762 10.900 1.00 88.06 143 ILE A C 1
ATOM 1185 O O . ILE A 1 143 ? -2.451 -2.572 10.843 1.00 88.06 143 ILE A O 1
ATOM 1189 N N . ILE A 1 144 ? -4.309 -1.785 11.852 1.00 87.06 144 ILE A N 1
ATOM 1190 C CA . ILE A 1 144 ? -4.356 -2.790 12.917 1.00 87.06 144 ILE A CA 1
ATOM 1191 C C . ILE A 1 144 ? -5.686 -3.528 12.816 1.00 87.06 144 ILE A C 1
ATOM 1193 O O . ILE A 1 144 ? -6.764 -2.940 12.924 1.00 87.06 144 ILE A O 1
ATOM 1197 N N . SER A 1 145 ? -5.600 -4.831 12.564 1.00 88.50 145 SER A N 1
ATOM 1198 C CA . SER A 1 145 ? -6.767 -5.711 12.547 1.00 88.50 145 SER A CA 1
ATOM 1199 C C . SER A 1 145 ? -7.126 -6.181 13.956 1.00 88.50 145 SER A C 1
ATOM 1201 O O . SER A 1 145 ? -6.266 -6.240 14.837 1.00 88.50 145 SER A O 1
ATOM 1203 N N . LYS A 1 146 ? -8.369 -6.631 14.139 1.00 87.19 146 LYS A N 1
ATOM 1204 C CA . LYS A 1 146 ? -8.835 -7.254 15.392 1.00 87.19 146 LYS A CA 1
ATOM 1205 C C . LYS A 1 146 ? -8.035 -8.503 15.788 1.00 87.19 146 LYS A C 1
ATOM 1207 O O . LYS A 1 146 ? -7.954 -8.837 16.964 1.00 87.19 146 LYS A O 1
ATOM 1212 N N . ASN A 1 147 ? -7.391 -9.158 14.820 1.00 85.50 147 ASN A N 1
ATOM 1213 C CA . ASN A 1 147 ? -6.516 -10.311 15.049 1.00 85.50 147 ASN A CA 1
ATOM 1214 C C . ASN A 1 147 ? -5.077 -9.903 15.411 1.00 85.50 147 ASN A C 1
ATOM 1216 O O . ASN A 1 147 ? -4.181 -10.741 15.394 1.00 85.50 147 ASN A O 1
ATOM 1220 N N . LYS A 1 148 ? -4.834 -8.620 15.714 1.00 79.31 148 LYS A N 1
ATOM 1221 C CA . LYS A 1 148 ? -3.520 -8.038 16.037 1.00 79.31 148 LYS A CA 1
ATOM 1222 C C . LYS A 1 148 ? -2.491 -8.073 14.897 1.00 79.31 148 LYS A C 1
ATOM 1224 O O . LYS A 1 148 ? -1.360 -7.628 15.094 1.00 79.31 148 LYS A O 1
ATOM 1229 N N . ASP A 1 149 ? -2.879 -8.491 13.688 1.00 81.12 149 ASP A N 1
ATOM 1230 C CA . ASP A 1 149 ? -2.074 -8.245 12.488 1.00 81.12 149 ASP A CA 1
ATOM 1231 C C . ASP A 1 149 ? -1.917 -6.736 12.290 1.00 81.12 149 ASP A C 1
ATOM 1233 O O . ASP A 1 149 ? -2.910 -6.000 12.288 1.00 81.12 149 ASP A O 1
ATOM 1237 N N . THR A 1 150 ? -0.671 -6.301 12.103 1.00 83.06 150 THR A N 1
ATOM 1238 C CA . THR A 1 150 ? -0.308 -4.891 11.972 1.00 83.06 150 THR A CA 1
ATOM 1239 C C . THR A 1 150 ? 0.486 -4.654 10.692 1.00 83.06 150 THR A C 1
ATOM 1241 O O . THR A 1 150 ? 1.511 -5.300 10.465 1.00 83.06 150 THR A O 1
ATOM 1244 N N . HIS A 1 151 ? 0.045 -3.683 9.890 1.00 84.00 151 HIS A N 1
ATOM 1245 C CA . HIS A 1 151 ? 0.710 -3.276 8.649 1.00 84.00 151 HIS A CA 1
ATOM 1246 C C . HIS A 1 151 ? 1.085 -1.814 8.711 1.00 84.00 151 HIS A C 1
ATOM 1248 O O . HIS A 1 151 ? 0.212 -0.952 8.762 1.00 84.00 151 HIS A O 1
ATOM 1254 N N . GLU A 1 152 ? 2.381 -1.531 8.707 1.00 84.62 152 GLU A N 1
ATOM 1255 C CA . GLU A 1 152 ? 2.895 -0.169 8.714 1.00 84.62 152 GLU A CA 1
ATOM 1256 C C . GLU A 1 152 ? 3.374 0.205 7.306 1.00 84.62 152 GLU A C 1
ATOM 1258 O O . GLU A 1 152 ? 4.229 -0.473 6.729 1.00 84.62 152 GLU A O 1
ATOM 1263 N N . ILE A 1 153 ? 2.804 1.275 6.749 1.00 85.12 153 ILE A N 1
ATOM 1264 C CA . ILE A 1 153 ? 3.038 1.719 5.373 1.00 85.12 153 ILE A CA 1
ATOM 1265 C C . ILE A 1 153 ? 3.381 3.210 5.384 1.00 85.12 153 ILE A C 1
ATOM 1267 O O . ILE A 1 153 ? 2.661 4.029 5.962 1.00 85.12 153 ILE A O 1
ATOM 1271 N N . TYR A 1 154 ? 4.497 3.553 4.748 1.00 83.38 154 TYR A N 1
ATOM 1272 C CA . TYR A 1 154 ? 4.980 4.913 4.553 1.00 83.38 154 TYR A CA 1
ATOM 1273 C C . TYR A 1 154 ? 4.446 5.515 3.257 1.00 83.38 154 TYR A C 1
ATOM 1275 O O . TYR A 1 154 ? 4.447 4.873 2.207 1.00 83.38 154 TYR A O 1
ATOM 1283 N N . PHE A 1 155 ? 4.084 6.790 3.329 1.00 81.75 155 PHE A N 1
ATOM 1284 C CA . PHE A 1 155 ? 3.657 7.611 2.207 1.00 81.75 155 PHE A CA 1
ATOM 1285 C C . PHE A 1 155 ? 4.499 8.883 2.142 1.00 81.75 155 PHE A C 1
ATOM 1287 O O . PHE A 1 155 ? 4.771 9.522 3.164 1.00 81.75 155 PHE A O 1
ATOM 1294 N N . PHE A 1 156 ? 4.884 9.247 0.920 1.00 72.38 156 PHE A N 1
ATOM 1295 C CA . PHE A 1 156 ? 5.641 10.469 0.618 1.00 72.38 156 PHE A CA 1
ATOM 1296 C C . PHE A 1 156 ? 4.757 11.610 0.108 1.00 72.38 156 PHE A C 1
ATOM 1298 O O . PHE A 1 156 ? 5.205 12.746 0.022 1.00 72.38 156 PHE A O 1
ATOM 1305 N N . ASN A 1 157 ? 3.500 11.320 -0.231 1.00 76.06 157 ASN A N 1
ATOM 1306 C CA . ASN A 1 157 ? 2.526 12.295 -0.711 1.00 76.06 157 ASN A CA 1
ATOM 1307 C C . ASN A 1 157 ? 1.289 12.304 0.195 1.00 76.06 157 ASN A C 1
ATOM 1309 O O . ASN A 1 157 ? 1.151 11.450 1.063 1.00 76.06 157 ASN A O 1
ATOM 1313 N N . ASN A 1 158 ? 0.383 13.262 -0.011 1.00 82.25 158 ASN A N 1
ATOM 1314 C CA . ASN A 1 158 ? -0.867 13.369 0.748 1.00 82.25 158 ASN A CA 1
ATOM 1315 C C . ASN A 1 158 ? -1.996 12.473 0.214 1.00 82.25 158 ASN A C 1
ATOM 1317 O O . ASN A 1 158 ? -3.096 12.512 0.756 1.00 82.25 158 ASN A O 1
ATOM 1321 N N . ASN A 1 159 ? -1.745 11.635 -0.798 1.00 79.94 159 ASN A N 1
ATOM 1322 C CA . ASN A 1 159 ? -2.798 10.819 -1.411 1.00 79.94 159 ASN A CA 1
ATOM 1323 C C . ASN A 1 159 ? -3.395 9.820 -0.405 1.00 79.94 159 ASN A C 1
ATOM 1325 O O . ASN A 1 159 ? -4.560 9.456 -0.521 1.00 79.94 159 ASN A O 1
ATOM 1329 N N . TYR A 1 160 ? -2.640 9.428 0.631 1.00 84.94 160 TYR A N 1
ATOM 1330 C CA . TYR A 1 160 ? -3.134 8.575 1.720 1.00 84.94 160 TYR A CA 1
ATOM 1331 C C . TYR A 1 160 ? -4.359 9.149 2.453 1.00 84.94 160 TYR A C 1
ATOM 1333 O O . TYR A 1 160 ? -5.108 8.386 3.063 1.00 84.94 160 TYR A O 1
ATOM 1341 N N . LEU A 1 161 ? -4.587 10.468 2.393 1.00 87.81 161 LEU A N 1
ATOM 1342 C CA . LEU A 1 161 ? -5.768 11.106 2.980 1.00 87.81 161 LEU A CA 1
ATOM 1343 C C . LEU A 1 161 ? -7.064 10.589 2.348 1.00 87.81 161 LEU A C 1
ATOM 1345 O O . LEU A 1 161 ? -8.048 10.418 3.064 1.00 87.81 161 LEU A O 1
ATOM 1349 N N . ASP A 1 162 ? -7.054 10.261 1.054 1.00 89.31 162 ASP A N 1
ATOM 1350 C CA . ASP A 1 162 ? -8.218 9.685 0.373 1.00 89.31 162 ASP A CA 1
ATOM 1351 C C . ASP A 1 162 ? -8.592 8.330 0.979 1.00 89.31 162 ASP A C 1
ATOM 1353 O O . ASP A 1 162 ? -9.765 8.067 1.234 1.00 89.31 162 ASP A O 1
ATOM 1357 N N . ILE A 1 163 ? -7.591 7.495 1.284 1.00 90.38 163 ILE A N 1
ATOM 1358 C CA . ILE A 1 163 ? -7.805 6.205 1.953 1.00 90.38 163 ILE A CA 1
ATOM 1359 C C . ILE A 1 163 ? -8.391 6.429 3.342 1.00 90.38 163 ILE A C 1
ATOM 1361 O O . ILE A 1 163 ? -9.373 5.785 3.696 1.00 90.38 163 ILE A O 1
ATOM 1365 N N . LEU A 1 164 ? -7.820 7.343 4.132 1.00 91.06 164 LEU A N 1
ATOM 1366 C CA . LEU A 1 164 ? -8.334 7.625 5.474 1.00 91.06 164 LEU A CA 1
ATOM 1367 C C . LEU A 1 164 ? -9.783 8.125 5.428 1.00 91.06 164 LEU A C 1
ATOM 1369 O O . LEU A 1 164 ? -10.591 7.715 6.261 1.00 91.06 164 LEU A O 1
ATOM 1373 N N . ASN A 1 165 ? -10.124 8.958 4.444 1.00 92.00 165 ASN A N 1
ATOM 1374 C CA . ASN A 1 165 ? -11.482 9.454 4.242 1.00 92.00 165 ASN A CA 1
ATOM 1375 C C . ASN A 1 165 ? -12.453 8.320 3.894 1.00 92.00 165 ASN A C 1
ATOM 1377 O O . ASN A 1 165 ? -13.531 8.255 4.483 1.00 92.00 165 ASN A O 1
ATOM 1381 N N . ILE A 1 166 ? -12.073 7.416 2.984 1.00 92.50 166 ILE A N 1
ATOM 1382 C CA . ILE A 1 166 ? -12.883 6.239 2.638 1.00 92.50 166 ILE A CA 1
ATOM 1383 C C . ILE A 1 166 ? -13.086 5.357 3.872 1.00 92.50 166 ILE A C 1
ATOM 1385 O O . ILE A 1 166 ? -14.217 5.085 4.254 1.00 92.50 166 ILE A O 1
ATOM 1389 N N . LEU A 1 167 ? -12.004 4.988 4.560 1.00 92.06 167 LEU A N 1
ATOM 1390 C CA . LEU A 1 167 ? -12.074 4.135 5.747 1.00 92.06 167 LEU A CA 1
ATOM 1391 C C . LEU A 1 167 ? -12.940 4.753 6.854 1.00 92.06 167 LEU A C 1
ATOM 1393 O O . LEU A 1 167 ? -13.692 4.042 7.514 1.00 92.06 167 LEU A O 1
ATOM 1397 N N . THR A 1 168 ? -12.886 6.077 7.026 1.00 92.88 168 THR A N 1
ATOM 1398 C CA . THR A 1 168 ? -13.741 6.786 7.992 1.00 92.88 168 THR A CA 1
ATOM 1399 C C . THR A 1 168 ? -15.221 6.691 7.614 1.00 92.88 168 THR A C 1
ATOM 1401 O O . THR A 1 168 ? -16.051 6.468 8.494 1.00 92.88 168 THR A O 1
ATOM 1404 N N . LYS A 1 169 ? -15.567 6.829 6.324 1.00 92.62 169 LYS A N 1
ATOM 1405 C CA . LYS A 1 169 ? -16.953 6.676 5.839 1.00 92.62 169 LYS A CA 1
ATOM 1406 C C . LYS A 1 169 ? -17.491 5.265 6.076 1.00 92.62 169 LYS A C 1
ATOM 1408 O O . LYS A 1 169 ? -18.649 5.113 6.439 1.00 92.62 169 LYS A O 1
ATOM 1413 N N . GLU A 1 170 ? -16.625 4.266 5.952 1.00 90.88 170 GLU A N 1
ATOM 1414 C CA . GLU A 1 170 ? -16.929 2.851 6.202 1.00 90.88 170 GLU A CA 1
ATOM 1415 C C . GLU A 1 170 ? -16.922 2.482 7.703 1.00 90.88 170 GLU A C 1
ATOM 1417 O O . GLU A 1 170 ? -17.001 1.310 8.073 1.00 90.88 170 GLU A O 1
ATOM 1422 N N . GLY A 1 171 ? -16.812 3.473 8.597 1.00 88.00 171 GLY A N 1
ATOM 1423 C CA . GLY A 1 171 ? -16.896 3.285 10.048 1.00 88.00 171 GLY A CA 1
ATOM 1424 C C . GLY A 1 171 ? -15.607 2.795 10.716 1.00 88.00 171 GLY A C 1
ATOM 1425 O O . GLY A 1 171 ? -15.624 2.444 11.898 1.00 88.00 171 GLY A O 1
ATOM 1426 N N . VAL A 1 172 ? -14.474 2.781 10.008 1.00 92.00 172 VAL A N 1
ATOM 1427 C CA . VAL A 1 172 ? -13.176 2.414 10.590 1.00 92.00 172 VAL A CA 1
ATOM 1428 C C . VAL A 1 172 ? -12.649 3.557 11.455 1.00 92.00 172 VAL A C 1
ATOM 1430 O O . VAL A 1 172 ? -12.516 4.702 11.020 1.00 92.00 172 VAL A O 1
ATOM 1433 N N . LYS A 1 173 ? -12.281 3.242 12.699 1.00 91.94 173 LYS A N 1
ATOM 1434 C CA . LYS A 1 173 ? -11.745 4.223 13.648 1.00 91.94 173 LYS A CA 1
ATOM 1435 C C . LYS A 1 173 ? -10.345 4.691 13.233 1.00 91.94 173 LYS A C 1
ATOM 1437 O O . LYS A 1 173 ? -9.414 3.888 13.184 1.00 91.94 173 LYS A O 1
ATOM 1442 N N . ILE A 1 174 ? -10.168 5.998 13.022 1.00 90.56 174 ILE A N 1
ATOM 1443 C CA . ILE A 1 174 ? -8.862 6.608 12.722 1.00 90.56 174 ILE A CA 1
ATOM 1444 C C . ILE A 1 174 ? -8.290 7.298 13.967 1.00 90.56 174 ILE A C 1
ATOM 1446 O O . ILE A 1 174 ? -8.914 8.188 14.543 1.00 90.56 174 ILE A O 1
ATOM 1450 N N . ILE A 1 175 ? -7.078 6.923 14.376 1.00 88.06 175 ILE A N 1
ATOM 1451 C CA . ILE A 1 175 ? -6.355 7.526 15.503 1.00 88.06 175 ILE A CA 1
ATOM 1452 C C . ILE A 1 175 ? -5.187 8.346 14.964 1.00 88.06 175 ILE A C 1
ATOM 1454 O O . ILE A 1 175 ? -4.188 7.797 14.498 1.00 88.06 175 ILE A O 1
ATOM 1458 N N . LYS A 1 176 ? -5.274 9.671 15.081 1.00 84.44 176 LYS A N 1
ATOM 1459 C CA . LYS A 1 176 ? -4.199 10.577 14.664 1.00 84.44 176 LYS A CA 1
ATOM 1460 C C . LYS A 1 176 ? -3.235 10.817 15.817 1.00 84.44 176 LYS A C 1
ATOM 1462 O O . LYS A 1 176 ? -3.631 11.298 16.878 1.00 84.44 176 LYS A O 1
ATOM 1467 N N . ARG A 1 177 ? -1.952 10.505 15.622 1.00 72.94 177 ARG A N 1
ATOM 1468 C CA . ARG A 1 177 ? -0.898 10.782 16.603 1.00 72.94 177 ARG A CA 1
ATOM 1469 C C . ARG A 1 177 ? 0.220 11.583 15.953 1.00 72.94 177 ARG A C 1
ATOM 1471 O O . ARG A 1 177 ? 1.015 11.066 15.173 1.00 72.94 177 ARG A O 1
ATOM 1478 N N . LYS A 1 178 ? 0.332 12.848 16.347 1.00 65.38 178 LYS A N 1
ATOM 1479 C CA . LYS A 1 178 ? 1.540 13.635 16.103 1.00 65.38 178 LYS A CA 1
ATOM 1480 C C . LYS A 1 178 ? 2.582 13.192 17.129 1.00 65.38 178 LYS A C 1
ATOM 1482 O O . LYS A 1 178 ? 2.341 13.293 18.333 1.00 65.38 178 LYS A O 1
ATOM 1487 N N . GLU A 1 179 ? 3.710 12.641 16.688 1.00 61.91 179 GLU A N 1
ATOM 1488 C CA . GLU A 1 179 ? 4.840 12.461 17.601 1.00 61.91 179 GLU A CA 1
ATOM 1489 C C . GLU A 1 179 ? 5.344 13.855 17.978 1.00 61.91 179 GLU A C 1
ATOM 1491 O O . GLU A 1 179 ? 5.892 14.577 17.148 1.00 61.91 179 GLU A O 1
ATOM 1496 N N . SER A 1 180 ? 5.092 14.278 19.220 1.00 59.47 180 SER A N 1
ATOM 1497 C CA . SER A 1 180 ? 5.687 15.514 19.711 1.00 59.47 180 SER A CA 1
ATOM 1498 C C . SER A 1 180 ? 7.165 15.256 19.990 1.00 59.47 180 SER A C 1
ATOM 1500 O O . SER A 1 180 ? 7.524 14.322 20.713 1.00 59.47 180 SER A O 1
ATOM 1502 N N . LEU A 1 181 ? 8.028 16.113 19.437 1.00 59.88 181 LEU A N 1
ATOM 1503 C CA . LEU A 1 181 ? 9.460 16.143 19.757 1.00 59.88 181 LEU A CA 1
ATOM 1504 C C . LEU A 1 181 ? 9.691 16.254 21.273 1.00 59.88 181 LEU A C 1
ATOM 1506 O O . LEU A 1 181 ? 10.670 15.731 21.789 1.00 59.88 181 LEU A O 1
ATOM 1510 N N . ILE A 1 182 ? 8.732 16.836 21.997 1.00 61.47 182 ILE A N 1
ATOM 1511 C CA . ILE A 1 182 ? 8.737 16.990 23.452 1.00 61.47 182 ILE A CA 1
ATOM 1512 C C . ILE A 1 182 ? 8.886 15.638 24.168 1.00 61.47 182 ILE A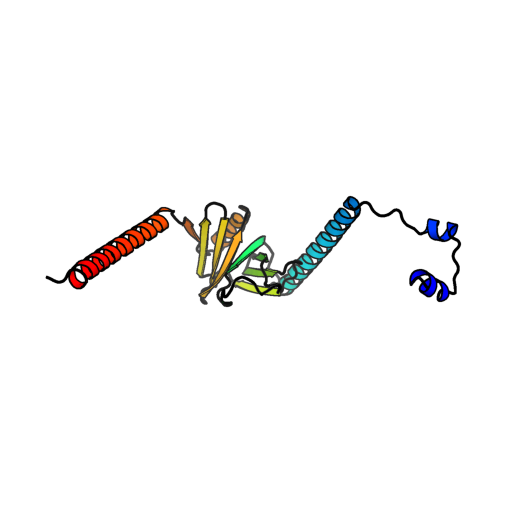 C 1
ATOM 1514 O O . ILE A 1 182 ? 9.686 15.535 25.090 1.00 61.47 182 ILE A O 1
ATOM 1518 N N . LYS A 1 183 ? 8.199 14.568 23.732 1.00 64.88 183 LYS A N 1
ATOM 1519 C CA . LYS A 1 183 ? 8.348 13.244 24.375 1.00 64.88 183 LYS A CA 1
ATOM 1520 C C . LYS A 1 183 ? 9.737 12.635 24.160 1.00 64.88 183 LYS A C 1
ATOM 1522 O O . LYS A 1 183 ? 10.224 11.926 25.036 1.00 64.88 183 LYS A O 1
ATOM 1527 N N . LEU A 1 184 ? 10.366 12.910 23.016 1.00 65.25 184 LEU A N 1
ATOM 1528 C CA . LEU A 1 184 ? 11.740 12.488 22.737 1.00 65.25 184 LEU A CA 1
ATOM 1529 C C . LEU A 1 184 ? 12.728 13.268 23.615 1.00 65.25 184 LEU A C 1
ATOM 1531 O O . LEU A 1 184 ? 13.581 12.658 24.250 1.00 65.25 184 LEU A O 1
ATOM 1535 N N . ILE A 1 185 ? 12.558 14.592 23.706 1.00 72.44 185 ILE A N 1
ATOM 1536 C CA . ILE A 1 185 ? 13.384 15.480 24.535 1.00 72.44 185 ILE A CA 1
ATOM 1537 C C . ILE A 1 185 ? 13.291 15.078 26.009 1.00 72.44 185 ILE A C 1
ATOM 1539 O O . ILE A 1 185 ? 14.322 14.872 26.637 1.00 72.44 185 ILE A O 1
ATOM 1543 N N . ILE A 1 186 ? 12.082 14.868 26.543 1.00 77.81 186 ILE A N 1
ATOM 1544 C CA . ILE A 1 186 ? 11.886 14.416 27.931 1.00 77.81 186 ILE A CA 1
ATOM 1545 C C . ILE A 1 186 ? 12.622 13.096 28.186 1.00 77.81 186 ILE A C 1
ATOM 1547 O O . ILE A 1 186 ? 13.279 12.944 29.211 1.00 77.81 186 ILE A O 1
ATOM 1551 N N . ARG A 1 187 ? 12.555 12.144 27.246 1.00 78.44 187 ARG A N 1
ATOM 1552 C CA . ARG A 1 187 ? 13.246 10.857 27.387 1.00 78.44 187 ARG A CA 1
ATOM 1553 C C . ARG A 1 187 ? 14.767 11.030 27.397 1.00 78.44 187 ARG A C 1
ATOM 1555 O O . ARG A 1 187 ? 15.424 10.396 28.212 1.00 78.44 187 ARG A O 1
ATOM 1562 N N . ILE A 1 188 ? 15.311 11.887 26.532 1.00 80.12 188 ILE A N 1
ATOM 1563 C CA . ILE A 1 188 ? 16.749 12.199 26.489 1.00 80.12 188 ILE A CA 1
ATOM 1564 C C . ILE A 1 188 ? 17.196 12.871 27.793 1.00 80.12 188 ILE A C 1
ATOM 1566 O O . ILE A 1 188 ? 18.194 12.455 28.372 1.00 80.12 188 ILE A O 1
ATOM 1570 N N . VAL A 1 189 ? 16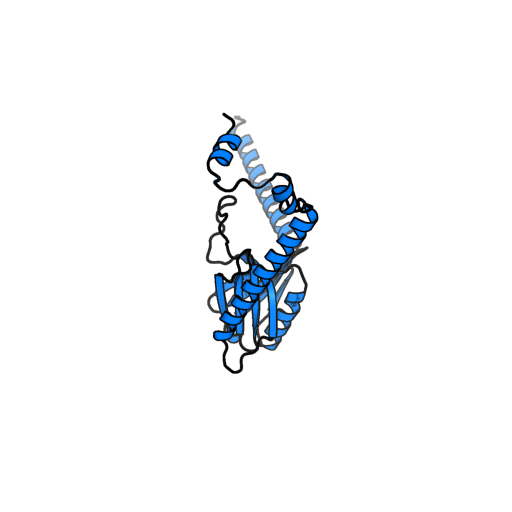.439 13.853 28.288 1.00 84.12 189 VAL A N 1
ATOM 1571 C CA . VAL A 1 189 ? 16.738 14.553 29.548 1.00 84.12 189 VAL A CA 1
ATOM 1572 C C . VAL A 1 189 ? 16.721 13.584 30.732 1.00 84.12 189 VAL A C 1
ATOM 1574 O O . VAL A 1 189 ? 17.651 13.591 31.532 1.00 84.12 189 VAL A O 1
ATOM 1577 N N . LEU A 1 190 ? 15.723 12.697 30.814 1.00 84.62 190 LEU A N 1
ATOM 1578 C CA . LEU A 1 190 ? 15.649 11.678 31.867 1.00 84.62 190 LEU A CA 1
ATOM 1579 C C . LEU A 1 190 ? 16.851 10.726 31.839 1.00 84.62 190 LEU A C 1
ATOM 1581 O O . LEU A 1 190 ? 17.428 10.459 32.888 1.00 84.62 190 LEU A O 1
ATOM 1585 N N . TRP A 1 191 ? 17.264 10.253 30.658 1.00 84.12 191 TRP A N 1
ATOM 1586 C CA . TRP A 1 191 ? 18.475 9.435 30.527 1.00 84.12 191 TRP A CA 1
ATOM 1587 C C . TRP A 1 191 ? 19.741 10.205 30.910 1.00 84.12 191 TRP A C 1
ATOM 1589 O O . TRP A 1 191 ? 20.605 9.642 31.575 1.00 84.12 191 TRP A O 1
ATOM 1599 N N . GLY A 1 192 ? 19.834 11.488 30.550 1.00 83.62 192 GLY A N 1
ATOM 1600 C CA . GLY A 1 192 ? 20.945 12.354 30.951 1.00 83.62 192 GLY A CA 1
ATOM 1601 C C . GLY A 1 192 ? 21.062 12.497 32.470 1.00 83.62 192 GLY A C 1
ATOM 1602 O O . GLY A 1 192 ? 22.153 12.346 33.013 1.00 83.62 192 GLY A O 1
ATOM 1603 N N . ILE A 1 193 ? 19.939 12.699 33.167 1.00 86.62 193 ILE A N 1
ATOM 1604 C CA . ILE A 1 193 ? 19.893 12.759 34.639 1.00 86.62 193 ILE A CA 1
ATOM 1605 C C . ILE A 1 193 ? 20.317 11.417 35.254 1.00 86.62 193 ILE A C 1
ATOM 1607 O O . ILE A 1 193 ? 21.076 11.385 36.223 1.00 86.62 193 ILE A O 1
ATOM 1611 N N . LEU A 1 194 ? 19.863 10.301 34.682 1.00 85.69 194 LEU A N 1
ATOM 1612 C CA . LEU A 1 194 ? 20.179 8.958 35.172 1.00 85.69 194 LEU A CA 1
ATOM 1613 C C . LEU A 1 194 ? 21.677 8.640 35.012 1.00 85.69 194 LEU A C 1
ATOM 1615 O O . LEU A 1 194 ? 22.306 8.131 35.933 1.00 85.69 194 LEU A O 1
ATOM 1619 N N . ILE A 1 195 ? 22.282 9.024 33.886 1.00 86.56 195 ILE A N 1
ATOM 1620 C CA . ILE A 1 195 ? 23.729 8.881 33.663 1.00 86.56 195 ILE A CA 1
ATOM 1621 C C . ILE A 1 195 ? 24.524 9.794 34.604 1.00 86.56 195 ILE A C 1
ATOM 1623 O O . ILE A 1 195 ? 25.507 9.347 35.188 1.00 86.56 195 ILE A O 1
ATOM 1627 N N . ALA A 1 196 ? 24.101 11.047 34.792 1.00 84.25 196 ALA A N 1
ATOM 1628 C CA . ALA A 1 196 ? 24.787 11.988 35.679 1.00 84.25 196 ALA A CA 1
ATOM 1629 C C . ALA A 1 196 ? 24.769 11.520 37.144 1.00 84.25 196 ALA A C 1
ATOM 1631 O O . ALA A 1 196 ? 25.790 11.569 37.829 1.00 84.25 196 ALA A O 1
ATOM 1632 N N . THR A 1 197 ? 23.628 11.007 37.612 1.00 84.75 197 THR A N 1
ATOM 1633 C CA . THR A 1 197 ? 23.486 10.471 38.974 1.00 84.75 197 THR A CA 1
ATOM 1634 C C . THR A 1 197 ? 24.332 9.215 39.179 1.00 84.75 197 THR A C 1
ATOM 1636 O O . THR A 1 197 ? 25.122 9.175 40.121 1.00 84.75 197 THR A O 1
ATOM 1639 N N . PHE A 1 198 ? 24.280 8.238 38.268 1.00 83.25 198 PHE A N 1
ATOM 1640 C CA . PHE A 1 198 ? 25.153 7.059 38.347 1.00 83.25 198 PHE A CA 1
ATOM 1641 C C . PHE A 1 198 ? 26.642 7.410 38.239 1.00 83.25 198 PHE A C 1
ATOM 1643 O O . PHE A 1 198 ? 27.450 6.862 38.984 1.00 83.25 198 PHE A O 1
ATOM 1650 N N . GLY A 1 199 ? 27.006 8.358 37.372 1.00 81.44 199 GLY A N 1
ATOM 1651 C CA . GLY A 1 199 ? 28.375 8.860 37.256 1.00 81.44 199 GLY A CA 1
ATOM 1652 C C . GLY A 1 199 ? 28.873 9.497 38.554 1.00 81.44 199 GLY A C 1
ATOM 1653 O O . GLY A 1 199 ? 29.973 9.188 39.003 1.00 81.44 199 GLY A O 1
ATOM 1654 N N . SER A 1 200 ? 28.048 10.322 39.208 1.00 78.31 200 SER A N 1
ATOM 1655 C CA . SER A 1 200 ? 28.399 10.940 40.495 1.00 78.31 200 SER A CA 1
ATOM 1656 C C . SER A 1 200 ? 28.566 9.922 41.629 1.00 78.31 200 SER A C 1
ATOM 1658 O O . SER A 1 200 ? 29.510 10.033 42.410 1.00 78.31 200 SER A O 1
ATOM 1660 N N . LEU A 1 201 ? 27.717 8.889 41.682 1.00 79.69 201 LEU A N 1
ATOM 1661 C CA . LEU A 1 201 ? 27.834 7.799 42.654 1.00 79.69 201 LEU A CA 1
ATOM 1662 C C . LEU A 1 201 ? 29.092 6.959 42.413 1.00 79.69 201 LEU A C 1
ATOM 1664 O O . LEU A 1 201 ? 29.771 6.583 43.364 1.00 79.69 201 LEU A O 1
ATOM 1668 N N . PHE A 1 202 ? 29.435 6.706 41.150 1.00 80.06 202 PHE A N 1
ATOM 1669 C CA . PHE A 1 202 ? 30.640 5.968 40.778 1.00 80.06 202 PHE A CA 1
ATOM 1670 C C . PHE A 1 202 ? 31.920 6.745 41.116 1.00 80.06 202 PHE A C 1
ATOM 1672 O O . PHE A 1 202 ? 32.859 6.173 41.662 1.00 80.06 202 PHE A O 1
ATOM 1679 N N . ILE A 1 203 ? 31.940 8.059 40.872 1.00 78.25 203 ILE A N 1
ATOM 1680 C CA . ILE A 1 203 ? 33.051 8.930 41.280 1.00 78.25 203 ILE A CA 1
ATOM 1681 C C . ILE A 1 203 ? 33.171 8.951 42.810 1.00 78.25 203 ILE A C 1
ATOM 1683 O O . ILE A 1 203 ? 34.264 8.747 43.330 1.00 78.25 203 ILE A O 1
ATOM 1687 N N . GLY A 1 204 ? 32.065 9.114 43.545 1.00 72.88 204 GLY A N 1
ATOM 1688 C CA . GLY A 1 204 ? 32.073 9.058 45.012 1.00 72.88 204 GLY A CA 1
ATOM 1689 C C . GLY A 1 204 ? 32.573 7.716 45.566 1.00 72.88 204 GLY A C 1
ATOM 1690 O O . GLY A 1 204 ? 33.333 7.688 46.536 1.00 72.88 204 GLY A O 1
ATOM 1691 N N . PHE A 1 205 ? 32.216 6.606 44.915 1.00 75.81 205 PHE A N 1
ATOM 1692 C CA . PHE A 1 205 ? 32.724 5.274 45.247 1.00 75.81 205 PHE A CA 1
ATOM 1693 C C . PHE A 1 205 ? 34.236 5.154 45.002 1.00 75.81 205 PHE A C 1
ATOM 1695 O O . PHE A 1 205 ? 34.961 4.653 45.855 1.00 75.81 205 PHE A O 1
ATOM 1702 N N . ILE A 1 206 ? 34.743 5.674 43.879 1.00 75.25 206 ILE A N 1
ATOM 1703 C CA . ILE A 1 206 ? 36.188 5.703 43.601 1.00 75.25 206 ILE A CA 1
ATOM 1704 C C . ILE A 1 206 ? 36.927 6.532 44.656 1.00 75.25 206 ILE A C 1
ATOM 1706 O O . ILE A 1 206 ? 37.935 6.075 45.187 1.00 75.25 206 ILE A O 1
ATOM 1710 N N . PHE A 1 207 ? 36.426 7.718 45.008 1.00 71.19 207 PHE A N 1
ATOM 1711 C CA . PHE A 1 207 ? 37.075 8.579 46.002 1.00 71.19 207 PHE A CA 1
ATOM 1712 C C . PHE A 1 207 ? 37.111 7.961 47.407 1.00 71.19 207 PHE A C 1
ATOM 1714 O O . PHE A 1 207 ? 38.073 8.184 48.133 1.00 71.19 207 PHE A O 1
ATOM 1721 N N . THR A 1 208 ? 36.109 7.159 47.776 1.00 73.00 208 THR A N 1
ATOM 1722 C CA . THR A 1 208 ? 36.068 6.463 49.076 1.00 73.00 208 THR A CA 1
ATOM 1723 C C . THR A 1 208 ? 36.926 5.197 49.127 1.00 73.00 208 THR A C 1
ATOM 1725 O O . THR A 1 208 ? 37.341 4.807 50.213 1.00 73.00 208 THR A O 1
ATOM 1728 N N . TRP A 1 209 ? 37.221 4.564 47.986 1.00 64.56 209 TRP A N 1
ATOM 1729 C CA . TRP A 1 209 ? 38.048 3.349 47.920 1.00 64.56 209 TRP A CA 1
ATOM 1730 C C . TRP A 1 209 ? 39.519 3.595 47.550 1.00 64.56 209 TRP A C 1
ATOM 1732 O O . TRP A 1 209 ? 40.377 2.800 47.922 1.00 64.56 209 TRP A O 1
ATOM 1742 N N . VAL A 1 210 ? 39.822 4.655 46.792 1.00 63.69 210 VAL A N 1
ATOM 1743 C CA . VAL A 1 210 ? 41.163 4.899 46.218 1.00 63.69 210 VAL A CA 1
ATOM 1744 C C . VAL A 1 210 ? 41.995 5.888 47.036 1.00 63.69 210 VAL A C 1
ATOM 1746 O O . VAL A 1 210 ? 43.216 5.896 46.903 1.00 63.69 210 VAL A O 1
ATOM 1749 N N . ILE A 1 211 ? 41.377 6.686 47.911 1.00 60.69 211 ILE A N 1
ATOM 1750 C CA . ILE A 1 211 ? 42.101 7.507 48.888 1.00 60.69 211 ILE A CA 1
ATOM 1751 C C . ILE A 1 211 ? 42.030 6.788 50.242 1.00 60.69 211 ILE A C 1
ATOM 1753 O O . ILE A 1 211 ? 41.067 6.995 50.981 1.00 60.69 211 ILE A O 1
ATOM 1757 N N . PRO A 1 212 ? 42.988 5.900 50.568 1.00 57.38 212 PRO A N 1
ATOM 1758 C CA . PRO A 1 212 ? 43.073 5.342 51.905 1.00 57.38 212 PRO A CA 1
ATOM 1759 C C . PRO A 1 212 ? 43.435 6.464 52.883 1.00 57.38 212 PRO A C 1
ATOM 1761 O O . PRO A 1 212 ? 44.338 7.262 52.617 1.00 57.38 212 PRO A O 1
ATOM 1764 N N . HIS A 1 213 ? 42.700 6.527 53.992 1.00 57.06 213 HIS A N 1
ATOM 1765 C CA . HIS A 1 213 ? 43.172 7.189 55.204 1.00 57.06 213 HIS A CA 1
ATOM 1766 C C . HIS A 1 213 ? 44.397 6.467 55.766 1.00 57.06 213 HIS A C 1
ATOM 1768 O O . HIS A 1 213 ? 44.422 5.216 55.693 1.00 57.06 213 HIS A O 1
#

Organism: NCBI:txid1604897

pLDDT: mean 77.1, std 15.57, range [29.33, 95.12]